Protein AF-A0A2E9QYK2-F1 (afdb_monomer)

Secondary structure (DSSP, 8-state):
---S----GGGB-TTSS-HHHHHHHHSSEEEESS---STTPPPEEE-SSEEEEEEE-HHHHHHHHHHHHHHHHHHHHHS-SSS--EE--PEEEE-TTT--EEEEEE----TT-GGG-EEEEEE--BTTTBS-EEEEEETTSSSSEEHHHHHHH-GGGGGG-HHHHHHHHHHHHTTBSS-SGGGEEE-SSS-PEEE----SBPP--TT--SHHHHH-SSPPPTTTHHHHHHHHHHTHHHHHHHHHHHHHHTTSHHHHHHHHHTT---TTHHHHHHHHHHHHHTSPPP-

Structure (mmCIF, N/CA/C/O backbone):
data_AF-A0A2E9QYK2-F1
#
_entry.id   AF-A0A2E9QYK2-F1
#
loop_
_atom_site.group_PDB
_atom_site.id
_atom_site.type_symbol
_atom_site.label_atom_id
_atom_site.label_alt_id
_atom_site.label_comp_id
_atom_site.label_asym_id
_atom_site.label_entity_id
_atom_site.label_seq_id
_atom_site.pdbx_PDB_ins_code
_atom_site.Cartn_x
_atom_si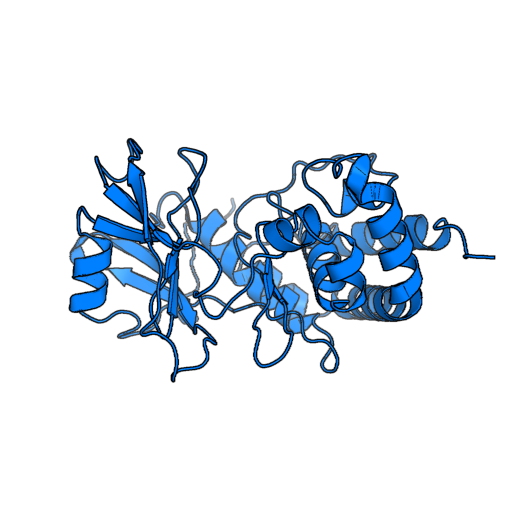te.Cartn_y
_atom_site.Cartn_z
_atom_site.occupancy
_atom_site.B_iso_or_equiv
_atom_site.auth_seq_id
_atom_site.auth_comp_id
_atom_site.auth_asym_id
_atom_site.auth_atom_id
_atom_site.pdbx_PDB_model_num
ATOM 1 N N . MET A 1 1 ? 14.635 10.484 24.088 1.00 37.75 1 MET A N 1
ATOM 2 C CA . MET A 1 1 ? 13.285 10.266 24.636 1.00 37.75 1 MET A CA 1
ATOM 3 C C . MET A 1 1 ? 12.335 10.444 23.471 1.00 37.75 1 MET A C 1
ATOM 5 O O . MET A 1 1 ? 12.254 11.556 22.975 1.00 37.75 1 MET A O 1
ATOM 9 N N . VAL A 1 2 ? 11.779 9.358 22.929 1.00 40.00 2 VAL A N 1
ATOM 10 C CA . VAL A 1 2 ? 10.675 9.455 21.963 1.00 40.00 2 VAL A CA 1
ATOM 11 C C . VAL A 1 2 ? 9.422 9.208 22.776 1.00 40.00 2 VAL A C 1
ATOM 13 O O . VAL A 1 2 ? 9.359 8.223 23.512 1.00 40.00 2 VAL A O 1
ATOM 16 N N . ASP A 1 3 ? 8.551 10.199 22.702 1.00 45.97 3 ASP A N 1
ATOM 17 C CA . ASP A 1 3 ? 7.376 10.412 23.522 1.00 45.97 3 ASP A CA 1
ATOM 18 C C . ASP A 1 3 ? 6.369 9.262 23.485 1.00 45.97 3 ASP A C 1
ATOM 20 O O . ASP A 1 3 ? 6.388 8.392 22.611 1.00 45.97 3 ASP A O 1
ATOM 24 N N . GLU A 1 4 ? 5.504 9.317 24.489 1.00 54.31 4 GLU A N 1
ATOM 25 C CA . GLU A 1 4 ? 4.351 8.477 24.781 1.00 54.31 4 GLU A CA 1
ATOM 26 C C . GLU A 1 4 ? 3.502 8.095 23.555 1.00 54.31 4 GLU A C 1
ATOM 28 O O . GLU A 1 4 ? 3.524 8.734 22.506 1.00 54.31 4 GLU A O 1
ATOM 33 N N . ALA A 1 5 ? 2.714 7.027 23.710 1.00 62.06 5 ALA A N 1
ATOM 34 C CA . ALA A 1 5 ? 1.798 6.494 22.708 1.00 62.06 5 ALA A CA 1
ATOM 35 C C . ALA A 1 5 ? 0.879 7.577 22.100 1.00 62.06 5 ALA A C 1
ATOM 37 O O . ALA A 1 5 ? -0.211 7.839 22.604 1.00 62.06 5 ALA A O 1
ATOM 38 N N . TYR A 1 6 ? 1.299 8.184 20.989 1.00 79.12 6 TYR A N 1
ATOM 39 C CA . TYR A 1 6 ? 0.534 9.218 20.299 1.00 79.12 6 TYR A CA 1
ATOM 40 C C . TYR A 1 6 ? -0.078 8.666 19.013 1.00 79.12 6 TYR A C 1
ATOM 42 O O . TYR A 1 6 ? 0.648 8.305 18.094 1.00 79.12 6 TYR A O 1
ATOM 50 N N . ILE A 1 7 ? -1.409 8.620 18.938 1.00 82.38 7 ILE A N 1
ATOM 51 C CA . ILE A 1 7 ? -2.168 8.448 17.691 1.00 82.38 7 ILE A CA 1
ATOM 52 C C . ILE A 1 7 ? -2.924 9.765 17.475 1.00 82.38 7 ILE A C 1
ATOM 54 O O . ILE A 1 7 ? -3.650 10.180 18.387 1.00 82.38 7 ILE A O 1
ATOM 58 N N . PRO A 1 8 ? -2.788 10.455 16.326 1.00 79.56 8 PRO A N 1
ATOM 59 C CA . PRO A 1 8 ? -3.404 11.767 16.168 1.00 79.56 8 PRO A CA 1
ATOM 60 C C . PRO A 1 8 ? -4.934 11.688 16.272 1.00 79.56 8 PRO A C 1
ATOM 62 O O . PRO A 1 8 ? -5.574 10.940 15.535 1.00 79.56 8 PRO A O 1
ATOM 65 N N . LYS A 1 9 ? -5.537 12.504 17.152 1.00 80.12 9 LYS A N 1
ATOM 66 C CA . LYS A 1 9 ? -6.992 12.500 17.413 1.00 80.12 9 LYS A CA 1
ATOM 67 C C . LYS A 1 9 ? -7.844 12.701 16.156 1.00 80.12 9 LYS A C 1
ATOM 69 O O . LYS A 1 9 ? -8.926 12.140 16.076 1.00 80.12 9 LYS A O 1
ATOM 74 N N . LYS A 1 10 ? -7.331 13.441 15.163 1.00 81.88 10 LYS A N 1
ATOM 75 C CA . LYS A 1 10 ? -7.997 13.667 13.866 1.00 81.88 10 LYS A CA 1
ATOM 76 C C . LYS A 1 10 ? -8.298 12.381 13.084 1.00 81.88 10 LYS A C 1
ATOM 78 O O . LYS A 1 10 ? -9.097 12.421 12.161 1.00 81.88 10 LYS A O 1
ATOM 83 N N . TRP A 1 11 ? -7.643 11.268 13.423 1.00 81.38 11 TRP A N 1
ATOM 84 C CA . TRP A 1 11 ? -7.904 9.972 12.801 1.00 81.38 11 TRP A CA 1
ATOM 85 C C . TRP A 1 11 ? -9.064 9.223 13.435 1.00 81.38 11 TRP A C 1
ATOM 87 O O . TRP A 1 11 ? -9.547 8.281 12.819 1.00 81.38 11 TRP A O 1
ATOM 97 N N . PHE A 1 12 ? -9.503 9.599 14.636 1.00 80.62 12 PHE A N 1
ATOM 98 C CA . PHE A 1 12 ? -10.651 8.965 15.269 1.00 80.62 12 PHE A CA 1
ATOM 99 C C . PHE A 1 12 ? -11.933 9.468 14.619 1.00 80.62 12 PHE A C 1
ATOM 101 O O . PHE A 1 12 ? -12.133 10.674 14.484 1.00 80.62 12 PHE A O 1
ATOM 108 N N . VAL A 1 13 ? -12.786 8.530 14.225 1.00 75.62 13 VAL A N 1
ATOM 109 C CA . VAL A 1 13 ? -14.073 8.820 13.596 1.00 75.62 13 VAL A CA 1
ATOM 110 C C . VAL A 1 13 ? -15.192 8.353 14.518 1.00 75.62 13 VAL A C 1
ATOM 112 O O . VAL A 1 13 ? -15.224 7.188 14.925 1.00 75.62 13 VAL A O 1
ATOM 115 N N . GLU A 1 14 ? -16.095 9.276 14.843 1.00 67.50 14 GLU A N 1
ATOM 116 C CA . GLU A 1 14 ? -17.361 8.966 15.510 1.00 67.50 14 GLU A CA 1
ATOM 117 C C . GLU A 1 14 ? -18.227 8.114 14.568 1.00 67.50 14 GLU A C 1
ATOM 119 O O . GLU A 1 14 ? -18.261 8.355 13.363 1.00 67.50 14 GLU A O 1
ATOM 124 N N . ASP A 1 15 ? -18.869 7.074 15.105 1.00 68.38 15 ASP A N 1
ATOM 125 C CA . ASP A 1 15 ? -19.776 6.179 14.368 1.00 68.38 15 ASP A CA 1
ATOM 126 C C . ASP A 1 15 ? -19.166 5.442 13.155 1.00 68.38 15 ASP A C 1
ATOM 128 O O . ASP A 1 15 ? -19.873 5.010 12.244 1.00 68.38 15 ASP A O 1
ATOM 132 N N . GLY A 1 16 ? -17.843 5.229 13.144 1.00 73.56 16 GLY A N 1
ATOM 133 C CA . GLY A 1 16 ? -17.168 4.487 12.067 1.00 73.56 16 GLY A CA 1
ATOM 134 C C . GLY A 1 16 ? -17.627 3.024 11.917 1.00 73.56 16 GLY A C 1
ATOM 135 O O . GLY A 1 16 ? -17.564 2.462 10.817 1.00 73.56 16 GLY A O 1
ATOM 136 N N . LEU A 1 17 ? -18.108 2.419 13.009 1.00 75.75 17 LEU A N 1
ATOM 137 C CA . LEU A 1 17 ? -18.697 1.080 13.055 1.00 75.75 17 LEU A CA 1
ATOM 138 C C . LEU A 1 17 ? -20.042 1.129 13.787 1.00 75.75 17 LEU A C 1
ATOM 140 O O . LEU A 1 17 ? -20.126 1.702 14.873 1.00 75.75 17 LEU A O 1
ATOM 144 N N . CYS A 1 18 ? -21.077 0.502 13.226 1.00 81.31 18 CYS A N 1
ATOM 145 C CA . CYS A 1 18 ? -22.368 0.367 13.900 1.00 81.31 18 CYS A CA 1
ATOM 146 C C . CYS A 1 18 ? -22.359 -0.789 14.918 1.00 81.31 18 CYS A C 1
ATOM 148 O O . CYS A 1 18 ? -21.460 -1.635 14.925 1.00 81.31 18 CYS A O 1
ATOM 150 N N . GLU A 1 19 ? -23.386 -0.863 15.771 1.00 80.69 19 GLU A N 1
ATOM 151 C CA . GLU A 1 19 ? -23.491 -1.926 16.783 1.00 80.69 19 GLU A CA 1
ATOM 152 C C . GLU A 1 19 ? -23.446 -3.337 16.183 1.00 80.69 19 GLU A C 1
ATOM 154 O O 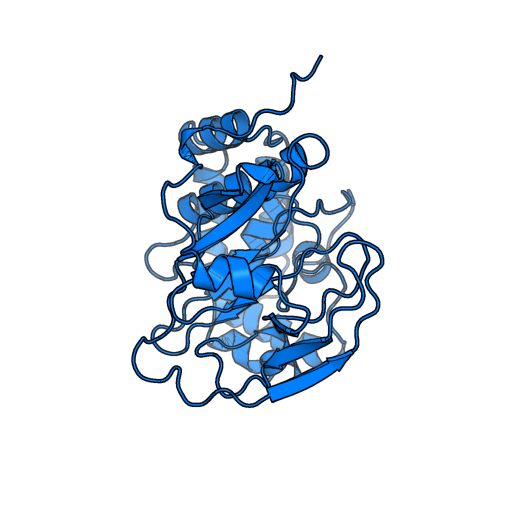. GLU A 1 19 ? -22.823 -4.231 16.756 1.00 80.69 19 GLU A O 1
ATOM 159 N N . ASP A 1 20 ? -24.081 -3.552 15.030 1.00 78.56 20 ASP A N 1
ATOM 160 C CA . ASP A 1 20 ? -24.105 -4.865 14.386 1.00 78.56 20 ASP A CA 1
ATOM 161 C C . ASP A 1 20 ? -22.738 -5.242 13.807 1.00 78.56 20 ASP A C 1
ATOM 163 O O . ASP A 1 20 ? -22.307 -6.389 13.940 1.00 78.56 20 ASP A O 1
ATOM 167 N N . GLU A 1 21 ? -22.001 -4.282 13.246 1.00 78.75 21 GLU A N 1
ATOM 168 C CA . GLU A 1 21 ? -20.633 -4.500 12.768 1.00 78.75 21 GLU A CA 1
ATOM 169 C C . GLU A 1 21 ? -19.691 -4.835 13.921 1.00 78.75 21 GLU A C 1
ATOM 171 O O . GLU A 1 21 ? -18.895 -5.769 13.809 1.00 78.75 21 GLU A O 1
ATOM 176 N N . LEU A 1 22 ? -19.824 -4.141 15.055 1.00 77.31 22 LEU A N 1
ATOM 177 C CA . LEU A 1 22 ? -19.099 -4.483 16.275 1.00 77.31 22 LEU A CA 1
ATOM 178 C C . LEU A 1 22 ? -19.442 -5.910 16.709 1.00 77.31 22 LEU A C 1
ATOM 180 O O . LEU A 1 22 ? -18.547 -6.749 16.815 1.00 77.31 22 LEU A O 1
ATOM 184 N N . ARG A 1 23 ? -20.726 -6.258 16.849 1.00 77.31 23 ARG A N 1
ATOM 185 C CA . ARG A 1 23 ? -21.138 -7.635 17.189 1.00 77.31 23 ARG A CA 1
ATOM 186 C C . ARG A 1 23 ? -20.524 -8.669 16.241 1.00 77.31 23 ARG A C 1
ATOM 188 O O . ARG A 1 23 ? -20.035 -9.695 16.711 1.00 77.31 23 ARG A O 1
ATOM 195 N N . MET A 1 24 ? -20.477 -8.396 14.936 1.00 74.88 24 MET A N 1
ATOM 196 C CA . MET A 1 24 ? -19.837 -9.271 13.943 1.00 74.88 24 MET A CA 1
ATOM 197 C C . MET A 1 24 ? -18.317 -9.383 14.126 1.00 74.88 24 MET A C 1
ATOM 199 O O . MET A 1 24 ? -17.765 -10.474 13.976 1.00 74.88 24 MET A O 1
ATOM 203 N N . LEU A 1 25 ? -17.625 -8.295 14.474 1.00 73.69 25 LEU A N 1
ATOM 204 C CA . LEU A 1 25 ? -16.188 -8.314 14.781 1.00 73.69 25 LEU A CA 1
ATOM 205 C C . LEU A 1 25 ? -15.874 -9.110 16.050 1.00 73.69 25 LEU A C 1
ATOM 207 O O . LEU A 1 25 ? -14.783 -9.680 16.153 1.00 73.69 25 LEU A O 1
ATOM 211 N N . HIS A 1 26 ? -16.804 -9.167 17.003 1.00 72.81 26 HIS A N 1
ATOM 212 C CA . HIS A 1 26 ? -16.666 -9.926 18.248 1.00 72.81 26 HIS A CA 1
ATOM 213 C C . HIS A 1 26 ? -17.189 -11.365 18.154 1.00 72.81 26 HIS A C 1
ATOM 215 O O . HIS A 1 26 ? -16.832 -12.185 18.999 1.00 72.81 26 HIS A O 1
ATOM 221 N N . ALA A 1 27 ? -17.963 -11.697 17.119 1.00 66.69 27 ALA A N 1
ATOM 222 C CA . ALA A 1 27 ? -18.494 -13.035 16.911 1.00 66.69 27 ALA A CA 1
ATOM 223 C C . ALA A 1 27 ? -17.392 -14.086 16.665 1.00 66.69 27 ALA A C 1
ATOM 225 O O . ALA A 1 27 ? -16.329 -13.812 16.095 1.00 66.69 27 ALA A O 1
ATOM 226 N N . ASP A 1 28 ? -17.694 -15.338 17.023 1.00 56.28 28 ASP A N 1
ATOM 227 C CA . ASP A 1 28 ? -16.832 -16.497 16.742 1.00 56.28 28 ASP A CA 1
ATOM 228 C C . ASP A 1 28 ? -16.729 -16.813 15.243 1.00 56.28 28 ASP A C 1
ATOM 230 O O . ASP A 1 28 ? -15.864 -17.587 14.822 1.00 56.28 28 ASP A O 1
ATOM 234 N N . VAL A 1 29 ? -17.590 -16.199 14.427 1.00 58.56 29 VAL A N 1
ATOM 235 C CA . VAL A 1 29 ? -17.654 -16.356 12.975 1.00 58.56 29 VAL A CA 1
ATOM 236 C C . VAL A 1 29 ? -17.564 -14.984 12.316 1.00 58.56 29 VAL A C 1
ATOM 238 O O . VAL A 1 29 ? -18.324 -14.086 12.653 1.00 58.56 29 VAL A O 1
ATOM 241 N N . GLY A 1 30 ? -16.664 -14.830 11.343 1.00 59.06 30 GLY A N 1
ATOM 242 C CA . GLY A 1 30 ? -16.490 -13.569 10.617 1.00 59.06 30 GLY A CA 1
ATOM 243 C C . GLY A 1 30 ? -15.924 -13.756 9.211 1.00 59.06 30 GLY A C 1
ATOM 244 O O . GLY A 1 30 ? -15.273 -14.766 8.917 1.00 59.06 30 GLY A O 1
ATOM 245 N N . THR A 1 31 ? -16.175 -12.774 8.345 1.00 62.22 31 THR A N 1
ATOM 246 C CA . THR A 1 31 ? -15.687 -12.739 6.959 1.00 62.22 31 THR A CA 1
ATOM 247 C C . THR A 1 31 ? -14.356 -12.008 6.894 1.00 62.22 31 THR A C 1
ATOM 249 O O . THR A 1 31 ? -14.261 -10.874 7.355 1.00 62.22 31 THR A O 1
ATOM 252 N N . VAL A 1 32 ? -13.329 -12.620 6.297 1.00 62.50 32 VAL A N 1
ATOM 253 C CA . VAL A 1 32 ? -12.011 -11.978 6.158 1.00 62.50 32 VAL A CA 1
ATOM 254 C C . VAL A 1 32 ? -11.485 -11.965 4.732 1.00 62.50 32 VAL A C 1
ATOM 256 O O . VAL A 1 32 ? -11.668 -12.914 3.967 1.00 62.50 32 VAL A O 1
ATOM 259 N N . ALA A 1 33 ? -10.735 -10.908 4.415 1.00 57.34 33 ALA A N 1
ATOM 260 C CA . ALA A 1 33 ? -10.046 -10.754 3.143 1.00 57.34 33 ALA A CA 1
ATOM 261 C C . ALA A 1 33 ? -8.960 -11.819 2.956 1.00 57.34 33 ALA A C 1
ATOM 263 O O . ALA A 1 33 ? -8.728 -12.273 1.840 1.00 57.34 33 ALA A O 1
ATOM 264 N N . GLN A 1 34 ? -8.271 -12.232 4.029 1.00 58.28 34 GLN A N 1
ATOM 265 C CA . GLN A 1 34 ? -7.123 -13.139 3.953 1.00 58.28 34 GLN A CA 1
ATOM 266 C C . GLN A 1 34 ? -6.917 -13.969 5.232 1.00 58.28 34 GLN A C 1
ATOM 268 O O . GLN A 1 34 ? -7.145 -13.515 6.350 1.00 58.28 34 GLN A O 1
ATOM 273 N N . LYS A 1 35 ? -6.359 -15.179 5.068 1.00 56.16 35 LYS A N 1
ATOM 274 C CA . LYS A 1 35 ? -5.710 -15.941 6.149 1.00 56.16 35 LYS A CA 1
ATOM 275 C C . LYS A 1 35 ? -4.532 -15.124 6.739 1.00 56.16 35 LYS A C 1
ATOM 277 O O . LYS A 1 35 ? -3.474 -15.054 6.125 1.00 56.16 35 LYS A O 1
ATOM 282 N N . CYS A 1 36 ? -4.632 -14.593 7.958 1.00 61.09 36 CYS A N 1
ATOM 283 C CA . CYS A 1 36 ? -3.489 -14.044 8.727 1.00 61.09 36 CYS A CA 1
ATOM 284 C C . CYS A 1 36 ? -2.444 -15.126 9.105 1.00 61.09 36 CYS A C 1
ATOM 286 O O . CYS A 1 36 ? -2.591 -15.850 10.087 1.00 61.09 36 CYS A O 1
ATOM 288 N N . THR A 1 37 ? -1.397 -15.350 8.330 1.00 56.78 37 THR A N 1
ATOM 289 C CA . THR A 1 37 ? -0.490 -16.508 8.501 1.00 56.78 37 THR A CA 1
ATOM 290 C C . THR A 1 37 ? 0.444 -16.467 9.725 1.00 56.78 37 THR A C 1
ATOM 292 O O . THR A 1 37 ? 1.247 -17.380 9.884 1.00 56.78 37 THR A O 1
ATOM 295 N N . GLY A 1 38 ? 0.327 -15.482 10.625 1.00 59.22 38 GLY A N 1
ATOM 296 C CA . GLY A 1 38 ? 1.156 -15.380 11.832 1.00 59.22 38 GLY A CA 1
ATOM 297 C C . GLY A 1 38 ? 0.456 -14.685 13.003 1.00 59.22 38 GLY A C 1
ATOM 298 O O . GLY A 1 38 ? -0.520 -13.964 12.804 1.00 59.22 38 GLY A O 1
ATOM 299 N N . LYS A 1 39 ? 0.976 -14.888 14.225 1.00 60.25 39 LYS A N 1
ATOM 300 C CA . LYS A 1 39 ? 0.409 -14.357 15.485 1.00 60.25 39 LYS A CA 1
ATOM 301 C C . LYS A 1 39 ? 0.345 -12.825 15.546 1.00 60.25 39 LYS A C 1
ATOM 303 O O . LYS A 1 39 ? -0.509 -12.287 16.235 1.00 60.25 39 LYS A O 1
ATOM 308 N N . ALA A 1 40 ? 1.240 -12.137 14.837 1.00 65.69 40 ALA A N 1
ATOM 309 C CA . ALA A 1 40 ? 1.313 -10.676 14.819 1.00 65.69 40 ALA A CA 1
ATOM 310 C C . ALA A 1 40 ? 0.360 -10.020 13.802 1.00 65.69 40 ALA A C 1
ATOM 312 O O . ALA A 1 40 ? 0.131 -8.810 13.878 1.00 65.69 40 ALA A O 1
ATOM 313 N N . LYS A 1 41 ? -0.184 -10.792 12.848 1.00 71.56 41 LYS A N 1
ATOM 314 C CA . LYS A 1 41 ? -1.055 -10.265 11.793 1.00 71.56 41 LYS A CA 1
ATOM 315 C C . LYS A 1 41 ? -2.476 -10.100 12.313 1.00 71.56 41 LYS A C 1
ATOM 317 O O . LYS A 1 41 ? -3.076 -11.063 12.792 1.00 71.56 41 LYS A O 1
ATOM 322 N N . LYS A 1 42 ? -3.021 -8.895 12.171 1.00 77.69 42 LYS A N 1
ATOM 323 C CA . LYS A 1 42 ? -4.414 -8.606 12.518 1.00 77.69 42 LYS A CA 1
ATOM 324 C C . LYS A 1 42 ? -5.360 -9.164 11.448 1.00 77.69 42 LYS A C 1
ATOM 326 O O . LYS A 1 42 ? -4.977 -9.214 10.274 1.00 77.69 42 LYS A O 1
ATOM 331 N N . PRO A 1 43 ? -6.559 -9.639 11.818 1.00 75.00 43 PRO A N 1
ATOM 332 C CA . PRO A 1 43 ? -7.579 -9.949 10.832 1.00 75.00 43 PRO A CA 1
ATOM 333 C C . PRO A 1 43 ? -8.012 -8.686 10.091 1.00 75.00 43 PRO A C 1
ATOM 335 O O . PRO A 1 43 ? -8.008 -7.591 10.645 1.00 75.00 43 PRO A O 1
ATOM 338 N N . VAL A 1 44 ? -8.330 -8.878 8.812 1.00 76.19 44 VAL A N 1
ATOM 339 C CA . VAL A 1 44 ? -8.871 -7.860 7.912 1.00 76.19 44 VAL A CA 1
ATOM 340 C C . VAL A 1 44 ? -10.252 -8.347 7.507 1.00 76.19 44 VAL A C 1
ATOM 342 O O . VAL A 1 44 ? -10.366 -9.315 6.751 1.00 76.19 44 VAL A O 1
ATOM 345 N N . PHE A 1 45 ? -11.275 -7.725 8.067 1.00 75.12 45 PHE A N 1
ATOM 346 C CA . PHE A 1 45 ? -12.680 -7.995 7.826 1.00 75.12 45 PHE A CA 1
ATOM 347 C C . PHE A 1 45 ? -13.176 -7.188 6.633 1.00 75.12 45 PHE A C 1
ATOM 349 O O . PHE A 1 45 ? -12.713 -6.071 6.393 1.00 75.12 45 PHE A O 1
ATOM 356 N N . LEU A 1 46 ? -14.101 -7.780 5.884 1.00 70.69 46 LEU A N 1
ATOM 357 C CA . LEU A 1 46 ? -14.738 -7.144 4.739 1.00 70.69 46 LEU A CA 1
ATOM 358 C C . LEU A 1 46 ? -16.217 -6.942 5.038 1.00 70.69 46 LEU A C 1
ATOM 360 O O . LEU A 1 46 ? -16.926 -7.910 5.317 1.00 70.69 46 LEU A O 1
ATOM 364 N N . PHE A 1 47 ? -16.653 -5.696 4.928 1.00 72.06 47 PHE A N 1
ATOM 365 C CA . PHE A 1 47 ? -18.047 -5.280 4.932 1.00 72.06 47 PHE A CA 1
ATOM 366 C C . PHE A 1 47 ? -18.406 -4.718 3.545 1.00 72.06 47 PHE A C 1
ATOM 368 O O . PHE A 1 47 ? -17.501 -4.426 2.757 1.00 72.06 47 PHE A O 1
ATOM 375 N N . PRO A 1 48 ? -19.702 -4.584 3.208 1.00 68.38 48 PRO A N 1
ATOM 376 C CA . PRO A 1 48 ? -20.130 -4.093 1.895 1.00 68.38 48 PRO A CA 1
ATOM 377 C C . PRO A 1 48 ? -19.591 -2.705 1.520 1.00 68.38 48 PRO A C 1
ATOM 379 O O . PRO A 1 48 ? -19.394 -2.430 0.340 1.00 68.38 48 PRO A O 1
ATOM 382 N N . ASP A 1 49 ? -19.336 -1.850 2.507 1.00 66.81 49 ASP A N 1
ATOM 383 C CA . ASP A 1 49 ? -18.958 -0.440 2.362 1.00 66.81 49 ASP A CA 1
ATOM 384 C C . ASP A 1 49 ? -17.647 -0.082 3.085 1.00 66.81 49 ASP A C 1
ATOM 386 O O . ASP A 1 49 ? -17.181 1.052 2.978 1.00 66.81 49 ASP A O 1
ATOM 390 N N . LYS A 1 50 ? -17.021 -1.025 3.807 1.00 75.50 50 LYS A N 1
ATOM 391 C CA . LYS A 1 50 ? -15.769 -0.791 4.546 1.00 75.50 50 LYS A CA 1
ATOM 392 C C . LYS A 1 50 ? -14.869 -2.023 4.677 1.00 75.50 50 LYS A C 1
ATOM 394 O O . LYS A 1 50 ? -15.302 -3.174 4.650 1.00 75.50 50 LYS A O 1
ATOM 399 N N . ILE A 1 51 ? -13.573 -1.766 4.814 1.00 77.25 51 ILE A N 1
ATOM 400 C CA . ILE A 1 51 ? -12.558 -2.753 5.194 1.00 77.25 51 ILE A CA 1
ATOM 401 C C . ILE A 1 51 ? -12.149 -2.424 6.622 1.00 77.25 51 ILE A C 1
ATOM 403 O O . ILE A 1 51 ? -11.891 -1.264 6.931 1.00 77.25 51 ILE A O 1
ATOM 407 N N . VAL A 1 52 ? -12.062 -3.429 7.492 1.00 80.38 52 VAL A N 1
ATOM 408 C CA . VAL A 1 52 ? -11.738 -3.215 8.909 1.00 80.38 52 VAL A CA 1
ATOM 409 C C . VAL A 1 52 ? -10.576 -4.107 9.332 1.00 80.38 52 VAL A C 1
ATOM 411 O O . VAL A 1 52 ? -10.638 -5.319 9.161 1.00 80.38 52 VAL A O 1
ATOM 414 N N . LYS A 1 53 ? -9.509 -3.544 9.910 1.00 83.62 53 LYS A N 1
ATOM 415 C CA . LYS A 1 53 ? -8.340 -4.284 10.428 1.00 83.62 53 LYS A CA 1
ATOM 416 C C . LYS A 1 53 ? -8.190 -4.051 11.923 1.00 83.62 53 LYS A C 1
ATOM 418 O O . LYS A 1 53 ? -8.031 -2.915 12.359 1.00 83.62 53 LYS A O 1
ATOM 423 N N . GLY A 1 54 ? -8.153 -5.120 12.708 1.00 83.38 54 GLY A N 1
ATOM 424 C CA . GLY A 1 54 ? -8.017 -5.026 14.164 1.00 83.38 54 GLY A CA 1
ATOM 425 C C . GLY A 1 54 ? -8.431 -6.317 14.873 1.00 83.38 54 GLY A C 1
ATOM 426 O O . GLY A 1 54 ? -8.616 -7.325 14.198 1.00 83.38 54 GLY A O 1
ATOM 427 N N . PRO A 1 55 ? -8.555 -6.325 16.208 1.00 83.88 55 PRO A N 1
ATOM 428 C CA . PRO A 1 55 ? -8.310 -5.190 17.095 1.00 83.88 55 PRO A CA 1
ATOM 429 C C . PRO A 1 55 ? -6.815 -4.915 17.304 1.00 83.88 55 PRO A C 1
ATOM 431 O O . PRO A 1 55 ? -5.968 -5.821 17.277 1.00 83.88 55 PRO A O 1
ATOM 434 N N . TRP A 1 56 ? -6.495 -3.649 17.526 1.00 85.88 56 TRP A N 1
ATOM 435 C CA . TRP A 1 56 ? -5.190 -3.128 17.909 1.00 85.88 56 TRP A CA 1
ATOM 436 C C . TRP A 1 56 ? -5.242 -2.580 19.325 1.00 85.88 56 TRP A C 1
ATOM 438 O O . TRP A 1 56 ? -6.241 -1.993 19.718 1.00 85.88 56 TRP A O 1
ATOM 448 N N . ARG A 1 57 ? -4.140 -2.713 20.059 1.00 86.69 57 ARG A N 1
ATOM 449 C CA . ARG A 1 57 ? -4.005 -2.167 21.411 1.00 86.69 57 ARG A CA 1
ATOM 450 C C . ARG A 1 57 ? -3.071 -0.958 21.409 1.00 86.69 57 ARG A C 1
ATOM 452 O O . ARG A 1 57 ? -1.857 -1.170 21.322 1.00 86.69 57 ARG A O 1
ATOM 459 N N . PRO A 1 58 ? -3.574 0.292 21.433 1.00 84.00 58 PRO A N 1
ATOM 460 C CA . PRO A 1 58 ? -2.755 1.498 21.268 1.00 84.00 58 PRO A CA 1
ATOM 461 C C . PRO A 1 58 ? -1.553 1.575 22.210 1.00 84.00 58 PRO A C 1
ATOM 463 O O . PRO A 1 58 ? -0.447 1.917 21.785 1.00 84.00 58 PRO A O 1
ATOM 466 N N . GLU A 1 59 ? -1.725 1.160 23.462 1.00 82.31 59 GLU A N 1
ATOM 467 C CA . GLU A 1 59 ? -0.685 1.191 24.487 1.00 82.31 59 GLU A CA 1
ATOM 468 C C . GLU A 1 59 ? 0.516 0.295 24.146 1.00 82.31 59 GLU A C 1
ATOM 470 O O . GLU A 1 59 ? 1.625 0.529 24.620 1.00 82.31 59 GLU A O 1
ATOM 475 N N . ARG A 1 60 ? 0.327 -0.699 23.267 1.00 84.06 60 ARG A N 1
ATOM 476 C CA . ARG A 1 60 ? 1.382 -1.616 22.796 1.00 84.06 60 ARG A CA 1
ATOM 477 C C . ARG A 1 60 ? 1.717 -1.456 21.317 1.00 84.06 60 ARG A C 1
ATOM 479 O O . ARG A 1 60 ? 2.803 -1.840 20.892 1.00 84.06 60 ARG A O 1
ATOM 486 N N . GLU A 1 61 ? 0.783 -0.949 20.520 1.00 87.69 61 GLU A N 1
ATOM 487 C CA . GLU A 1 61 ? 0.820 -1.027 19.058 1.00 87.69 61 GLU A CA 1
ATOM 488 C C . GLU A 1 61 ? 0.699 0.336 18.358 1.00 87.69 61 GLU A C 1
ATOM 490 O O . GLU A 1 61 ? 0.645 0.360 17.129 1.00 87.69 61 GLU A O 1
ATOM 495 N N . HIS A 1 62 ? 0.726 1.466 19.080 1.00 87.62 62 HIS A N 1
ATOM 496 C CA . HIS A 1 62 ? 0.655 2.819 18.496 1.00 87.62 62 HIS A CA 1
ATOM 497 C C . HIS A 1 62 ? 1.629 3.030 17.324 1.00 87.62 62 HIS A C 1
ATOM 499 O O . HIS A 1 62 ? 1.233 3.554 16.289 1.00 87.62 62 HIS A O 1
ATOM 505 N N . GLN A 1 63 ? 2.874 2.544 17.415 1.00 88.81 63 GLN A N 1
ATOM 506 C CA . GLN A 1 63 ? 3.839 2.662 16.313 1.00 88.81 63 GLN A CA 1
ATOM 507 C C . GLN A 1 63 ? 3.381 1.930 15.045 1.00 88.81 63 GLN A C 1
ATOM 509 O O . GLN A 1 63 ? 3.644 2.386 13.938 1.00 88.81 63 GLN A O 1
ATOM 514 N N . ARG A 1 64 ? 2.716 0.777 15.184 1.00 89.12 64 ARG A N 1
ATOM 515 C CA . ARG A 1 64 ? 2.186 0.012 14.043 1.00 89.12 64 ARG A CA 1
ATOM 516 C C . ARG A 1 64 ? 1.005 0.744 13.412 1.00 89.12 64 ARG A C 1
ATOM 518 O O . ARG A 1 64 ? 0.947 0.835 12.191 1.00 89.12 64 ARG A O 1
ATOM 525 N N . ILE A 1 65 ? 0.128 1.301 14.247 1.00 88.44 65 ILE A N 1
ATOM 526 C CA . ILE A 1 65 ? -1.026 2.101 13.821 1.00 88.44 65 ILE A CA 1
ATOM 527 C C . ILE A 1 65 ? -0.561 3.338 13.045 1.00 88.44 65 ILE A C 1
ATOM 529 O O . ILE A 1 65 ? -0.958 3.513 11.896 1.00 88.44 65 ILE A O 1
ATOM 533 N N . ASN A 1 66 ? 0.347 4.137 13.612 1.00 90.19 66 ASN A N 1
ATOM 534 C CA . ASN A 1 66 ? 0.876 5.326 12.939 1.00 90.19 66 ASN A CA 1
ATOM 535 C C . ASN A 1 66 ? 1.609 4.982 11.641 1.00 90.19 66 ASN A C 1
ATOM 537 O O . ASN A 1 66 ? 1.507 5.717 10.664 1.00 90.19 66 ASN A O 1
ATOM 541 N N . ARG A 1 67 ? 2.308 3.838 11.586 1.00 91.12 67 ARG A N 1
ATOM 542 C CA . ARG A 1 67 ? 2.899 3.367 10.328 1.00 91.12 67 ARG A CA 1
ATOM 543 C C . ARG A 1 67 ? 1.851 3.086 9.268 1.00 91.12 67 ARG A C 1
ATOM 545 O O . ARG A 1 67 ? 2.076 3.457 8.122 1.00 91.12 67 ARG A O 1
ATOM 552 N N . GLU A 1 68 ? 0.736 2.456 9.623 1.00 89.75 68 GLU A N 1
ATOM 553 C CA . GLU A 1 68 ? -0.341 2.216 8.664 1.00 89.75 68 GLU A CA 1
ATOM 554 C C . GLU A 1 68 ? -0.943 3.537 8.163 1.00 89.75 68 GLU A C 1
ATOM 556 O O . GLU A 1 68 ? -1.053 3.732 6.952 1.00 89.75 68 GLU A O 1
ATOM 561 N N . LEU A 1 69 ? -1.268 4.460 9.076 1.00 88.44 69 LEU A N 1
ATOM 562 C CA . LEU A 1 69 ? -1.885 5.749 8.752 1.00 88.44 69 LEU A CA 1
ATOM 563 C C . LEU A 1 69 ? -0.948 6.640 7.926 1.00 88.44 69 LEU A C 1
ATOM 565 O O . LEU A 1 69 ? -1.293 7.040 6.816 1.00 88.44 69 LEU A O 1
ATOM 569 N N . GLY A 1 70 ? 0.262 6.896 8.426 1.00 91.44 70 GLY A N 1
ATOM 570 C CA . GLY A 1 70 ? 1.207 7.809 7.792 1.00 91.44 70 GLY A CA 1
ATOM 571 C C . GLY A 1 70 ? 1.722 7.303 6.453 1.00 91.44 70 GLY A C 1
ATOM 572 O O . GLY A 1 70 ? 1.830 8.080 5.509 1.00 91.44 70 GLY A O 1
ATOM 573 N N . ARG A 1 71 ? 1.983 5.995 6.311 1.00 92.62 71 ARG A N 1
ATOM 574 C CA . ARG A 1 71 ? 2.347 5.433 4.999 1.00 92.62 71 ARG A CA 1
ATOM 575 C C . ARG A 1 71 ? 1.188 5.541 4.021 1.00 92.62 71 ARG A C 1
ATOM 577 O O . ARG A 1 71 ? 1.427 5.865 2.865 1.00 92.62 71 ARG A O 1
ATOM 584 N N . SER A 1 72 ? -0.044 5.315 4.476 1.00 89.12 72 SER A N 1
ATOM 585 C CA . SER A 1 72 ? -1.209 5.450 3.602 1.00 89.12 72 SER A CA 1
ATOM 586 C C . SER A 1 72 ? -1.396 6.891 3.117 1.00 89.12 72 SER A C 1
ATOM 588 O O . SER A 1 72 ? -1.631 7.117 1.932 1.00 89.12 72 SER A O 1
ATOM 590 N N . GLU A 1 73 ? -1.227 7.866 4.014 1.00 89.31 73 GLU A N 1
ATOM 591 C CA . GLU A 1 73 ? -1.287 9.296 3.695 1.00 89.31 73 GLU A CA 1
ATOM 592 C C . GLU A 1 73 ? -0.181 9.703 2.704 1.00 89.31 73 GLU A C 1
ATOM 594 O O . GLU A 1 73 ? -0.480 10.286 1.666 1.00 89.31 73 GLU A O 1
ATOM 599 N N . LEU A 1 74 ? 1.072 9.291 2.938 1.00 92.62 74 LEU A N 1
ATOM 600 C CA . LEU A 1 74 ? 2.206 9.590 2.048 1.00 92.62 74 LEU A CA 1
ATOM 601 C C . LEU A 1 74 ? 2.038 9.014 0.642 1.00 92.62 74 LEU A C 1
ATOM 603 O O . LEU A 1 74 ? 2.282 9.703 -0.344 1.00 92.62 74 LEU A O 1
ATOM 607 N N . MET A 1 75 ? 1.615 7.754 0.527 1.00 90.94 75 MET A N 1
ATOM 608 C CA . MET A 1 75 ? 1.413 7.157 -0.794 1.00 90.94 75 MET A CA 1
ATOM 609 C C . MET A 1 75 ? 0.269 7.826 -1.555 1.00 90.94 75 MET A C 1
ATOM 611 O O . MET A 1 75 ? 0.345 7.917 -2.778 1.00 90.94 75 MET A O 1
ATOM 615 N N . ALA A 1 76 ? -0.771 8.297 -0.858 1.00 86.31 76 ALA A N 1
ATOM 616 C CA . ALA A 1 76 ? -1.828 9.080 -1.488 1.00 86.31 76 ALA A CA 1
ATOM 617 C C . ALA A 1 76 ? -1.264 10.390 -2.068 1.00 86.31 76 ALA A C 1
ATOM 619 O O . ALA A 1 76 ? -1.552 10.708 -3.221 1.00 86.31 76 ALA A O 1
ATOM 620 N N . CYS A 1 77 ? -0.390 11.091 -1.332 1.00 88.69 77 CYS A N 1
ATOM 621 C CA . CYS A 1 77 ? 0.291 12.301 -1.815 1.00 88.69 77 CYS A CA 1
ATOM 622 C C . CYS A 1 77 ? 1.195 12.049 -3.038 1.00 88.69 77 CYS A C 1
ATOM 624 O O . CYS A 1 77 ? 1.360 12.934 -3.884 1.00 88.69 77 CYS A O 1
ATOM 626 N N . TRP A 1 78 ? 1.793 10.859 -3.140 1.00 90.75 78 TRP A N 1
ATOM 627 C CA . TRP A 1 78 ? 2.700 10.504 -4.240 1.00 90.75 78 TRP A CA 1
ATOM 628 C C . TRP A 1 78 ? 2.005 9.905 -5.461 1.00 90.75 78 TRP A C 1
ATOM 630 O O . TRP A 1 78 ? 2.612 9.875 -6.529 1.00 90.75 78 TRP A O 1
ATOM 640 N N . SER A 1 79 ? 0.755 9.453 -5.321 1.00 86.69 79 SER A N 1
ATOM 641 C CA . SER A 1 79 ? 0.017 8.814 -6.412 1.00 86.69 79 SER A CA 1
ATOM 642 C C . SER A 1 79 ? -0.169 9.732 -7.622 1.00 86.69 79 SER A C 1
ATOM 644 O O . SER A 1 79 ? -0.378 10.942 -7.482 1.00 86.69 79 SER A O 1
ATOM 646 N N . LEU A 1 80 ? -0.081 9.153 -8.822 1.00 84.31 80 LEU A N 1
ATOM 647 C CA . LEU A 1 80 ? -0.309 9.893 -10.061 1.00 84.31 80 LEU A CA 1
ATOM 648 C C . LEU A 1 80 ? -1.819 10.061 -10.308 1.00 84.31 80 LEU A C 1
ATOM 650 O O . LEU A 1 80 ? -2.548 9.071 -10.235 1.00 84.31 80 LEU A O 1
ATOM 654 N N . PRO A 1 81 ? -2.318 11.270 -10.635 1.00 81.25 81 PRO A N 1
ATOM 655 C CA . PRO A 1 81 ? -3.745 11.490 -10.893 1.00 81.25 81 PRO A CA 1
ATOM 656 C C . PRO A 1 81 ? -4.324 10.622 -12.017 1.00 81.25 81 PRO A C 1
ATOM 658 O O . PRO A 1 81 ? -5.497 10.250 -11.966 1.00 81.25 81 PRO A O 1
ATOM 661 N N . GLU A 1 82 ? -3.513 10.303 -13.026 1.00 80.31 82 GLU A N 1
ATOM 662 C CA . GLU A 1 82 ? -3.895 9.521 -14.204 1.00 80.31 82 GLU A CA 1
ATOM 663 C C . GLU A 1 82 ? -3.937 8.012 -13.922 1.00 80.31 82 GLU A C 1
ATOM 665 O O . GLU A 1 82 ? -4.741 7.296 -14.518 1.00 80.31 82 GLU A O 1
ATOM 670 N N . TYR A 1 83 ? -3.104 7.537 -12.991 1.00 75.62 83 TYR A N 1
ATOM 671 C CA . TYR A 1 83 ? -2.979 6.125 -12.610 1.00 75.62 83 TYR A CA 1
ATOM 672 C C . TYR A 1 83 ? -2.996 5.962 -11.089 1.00 75.62 83 TYR A C 1
ATOM 674 O O . TYR A 1 83 ? -2.064 5.399 -10.519 1.00 75.62 83 TYR A O 1
ATOM 682 N N . PRO A 1 84 ? -4.036 6.452 -10.393 1.00 67.69 84 PRO A N 1
ATOM 683 C CA . PRO A 1 84 ? -3.991 6.538 -8.949 1.00 67.69 84 PRO A CA 1
ATOM 684 C C . PRO A 1 84 ? -3.947 5.132 -8.359 1.00 67.69 84 PRO A C 1
ATOM 686 O O . PRO A 1 84 ? -4.954 4.410 -8.330 1.00 67.69 84 PRO A O 1
ATOM 689 N N . SER A 1 85 ? -2.780 4.766 -7.830 1.00 70.56 85 SER A N 1
ATOM 690 C CA . SER A 1 85 ? -2.663 3.705 -6.842 1.00 70.56 85 SER A CA 1
ATOM 691 C C . SER A 1 85 ? -3.606 4.072 -5.705 1.00 70.56 85 SER A C 1
ATOM 693 O O . SER A 1 85 ? -3.376 5.034 -4.975 1.00 70.56 85 SER A O 1
ATOM 695 N N . THR A 1 86 ? -4.718 3.359 -5.570 1.00 67.31 86 THR A N 1
ATOM 696 C CA . THR A 1 86 ? -5.666 3.613 -4.491 1.00 67.31 86 THR A CA 1
ATOM 697 C C . THR A 1 86 ? -5.026 3.225 -3.173 1.00 67.31 86 THR A C 1
ATOM 699 O O . THR A 1 86 ? -4.982 2.075 -2.749 1.00 67.31 86 THR A O 1
ATOM 702 N N . VAL A 1 87 ? -4.511 4.220 -2.480 1.00 70.31 87 VAL A N 1
ATOM 703 C CA . VAL A 1 87 ? -4.099 4.049 -1.104 1.00 70.31 87 VAL A CA 1
ATOM 704 C C . VAL A 1 87 ? -5.210 4.586 -0.242 1.00 70.31 87 VAL A C 1
ATOM 706 O O . VAL A 1 87 ? -5.467 5.784 -0.196 1.00 70.31 87 VAL A O 1
ATOM 709 N N . LEU A 1 88 ? -5.931 3.661 0.383 1.00 68.50 88 LEU A N 1
ATOM 710 C CA . LEU A 1 88 ? -7.000 4.034 1.282 1.00 68.50 88 LEU A CA 1
ATOM 711 C C . LEU A 1 88 ? -6.343 4.583 2.543 1.00 68.50 88 LEU A C 1
ATOM 713 O O . LEU A 1 88 ? -5.588 3.874 3.210 1.00 68.50 88 LEU A O 1
ATOM 717 N N . GLN A 1 89 ? -6.634 5.838 2.863 1.00 73.44 89 GLN A N 1
ATOM 718 C CA . GLN A 1 89 ? -6.285 6.394 4.159 1.00 73.44 89 GLN A CA 1
ATOM 719 C C . GLN A 1 89 ? -7.208 5.741 5.198 1.00 73.44 89 GLN A C 1
ATOM 721 O O . GLN A 1 89 ? -8.427 5.907 5.099 1.00 73.44 89 GLN A O 1
ATOM 726 N N . PRO A 1 90 ? -6.676 4.927 6.131 1.00 75.25 90 PRO A N 1
ATOM 727 C CA . PRO A 1 90 ? -7.493 4.372 7.194 1.00 75.25 90 PRO A CA 1
ATOM 728 C C . PRO A 1 90 ? -7.895 5.488 8.139 1.00 75.25 90 PRO A C 1
ATOM 730 O O . PRO A 1 90 ? -7.078 6.341 8.461 1.00 75.25 90 PRO A O 1
ATOM 733 N N . SER A 1 91 ? -9.092 5.409 8.685 1.00 80.38 91 SER A N 1
ATOM 734 C CA . SER A 1 91 ? -9.437 6.078 9.932 1.00 80.38 91 SER A CA 1
ATOM 735 C C . SER A 1 91 ? -9.335 5.096 11.098 1.00 80.38 91 SER A C 1
ATOM 737 O O . SER A 1 91 ? -9.386 3.881 10.918 1.00 80.38 91 SER A O 1
ATOM 739 N N . CYS A 1 92 ? -9.186 5.614 12.309 1.00 80.12 92 CYS A N 1
ATOM 740 C CA . CYS A 1 92 ? -9.265 4.854 13.546 1.00 80.12 92 CYS A CA 1
ATOM 741 C C . CYS A 1 92 ? -10.698 4.874 14.087 1.00 80.12 92 CYS A C 1
ATOM 743 O O . CYS A 1 92 ? -11.352 5.913 14.133 1.00 80.12 92 CYS A O 1
ATOM 745 N N . PHE A 1 93 ? -11.143 3.733 14.592 1.00 80.06 93 PHE A N 1
ATOM 746 C CA . PHE A 1 93 ? -12.319 3.603 15.438 1.00 80.06 93 PHE A CA 1
ATOM 747 C C . PHE A 1 93 ? -11.888 3.000 16.774 1.00 80.06 93 PHE A C 1
ATOM 749 O O . PHE A 1 93 ? -11.153 2.014 16.781 1.00 80.06 93 PHE A O 1
ATOM 756 N N . ALA A 1 94 ? -12.331 3.572 17.892 1.00 75.69 94 ALA A N 1
ATOM 757 C CA . ALA A 1 94 ? -12.055 3.042 19.224 1.00 75.69 94 ALA A CA 1
ATOM 758 C C . ALA A 1 94 ? -13.318 2.460 19.851 1.00 75.69 94 ALA A C 1
ATOM 760 O O . ALA A 1 94 ? -14.327 3.149 19.983 1.00 75.69 94 ALA A O 1
ATOM 761 N N . GLU A 1 95 ? -13.233 1.215 20.305 1.00 74.50 95 GLU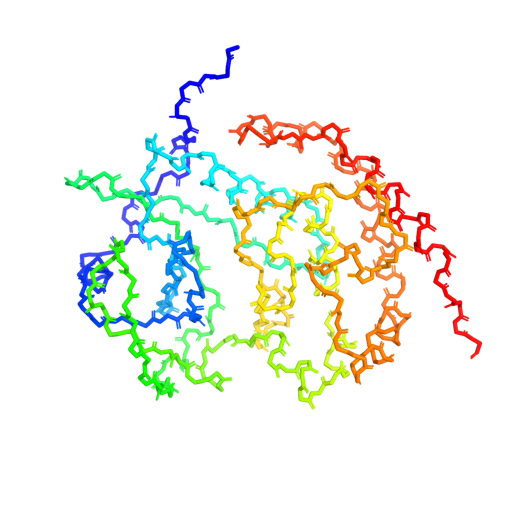 A N 1
ATOM 762 C CA . GLU A 1 95 ? -14.252 0.623 21.158 1.00 74.50 95 GLU A CA 1
ATOM 763 C C . GLU A 1 95 ? -14.004 1.062 22.612 1.00 74.50 95 GLU A C 1
ATOM 765 O O . GLU A 1 95 ? -13.049 0.633 23.262 1.00 74.50 95 GLU A O 1
ATOM 770 N N . ILE A 1 96 ? -14.865 1.944 23.128 1.00 62.66 96 ILE A N 1
ATOM 771 C CA . ILE A 1 96 ? -14.681 2.592 24.439 1.00 62.66 96 ILE A CA 1
ATOM 772 C C . ILE A 1 96 ? -14.582 1.584 25.603 1.00 62.66 96 ILE A C 1
ATOM 774 O O . ILE A 1 96 ? -13.677 1.748 26.423 1.00 62.66 96 ILE A O 1
ATOM 778 N N . PRO A 1 97 ? -15.439 0.544 25.720 1.00 69.81 97 PRO A N 1
ATOM 779 C CA . PRO A 1 97 ? -15.373 -0.360 26.871 1.00 69.81 97 PRO A CA 1
ATOM 780 C C . PRO A 1 97 ? -14.070 -1.165 26.979 1.00 69.81 97 PRO A C 1
ATOM 782 O O . PRO A 1 97 ? -13.651 -1.497 28.087 1.00 69.81 97 PRO A O 1
ATOM 785 N N . THR A 1 98 ? -13.441 -1.504 25.852 1.00 71.31 98 THR A N 1
ATOM 786 C CA . THR A 1 98 ? -12.280 -2.412 25.793 1.00 71.31 98 THR A CA 1
ATOM 787 C C . THR A 1 98 ? -10.962 -1.677 25.555 1.00 71.31 98 THR A C 1
ATOM 789 O O . THR A 1 98 ? -9.902 -2.203 25.896 1.00 71.31 98 THR A O 1
ATOM 792 N N . GLY A 1 99 ? -11.016 -0.467 24.987 1.00 74.06 99 GLY A N 1
ATOM 793 C CA . GLY A 1 99 ? -9.844 0.280 24.531 1.00 74.06 99 GLY A CA 1
ATOM 794 C C . GLY A 1 99 ? -9.233 -0.265 23.235 1.00 74.06 99 GLY A C 1
ATOM 795 O O . GLY A 1 99 ? -8.176 0.212 22.816 1.00 74.06 99 GLY A O 1
ATOM 796 N N . ASP A 1 100 ? -9.873 -1.251 22.598 1.00 82.94 100 ASP A N 1
ATOM 797 C CA . ASP A 1 100 ? -9.421 -1.800 21.325 1.00 82.94 100 ASP A CA 1
ATOM 798 C C . ASP A 1 100 ? -9.672 -0.793 20.192 1.00 82.94 100 ASP A C 1
ATOM 800 O O . ASP A 1 100 ? -10.715 -0.140 20.107 1.00 82.94 100 ASP A O 1
ATOM 804 N N . VAL A 1 101 ? -8.699 -0.676 19.289 1.00 86.06 101 VAL A N 1
ATOM 805 C CA . VAL A 1 101 ? -8.772 0.186 18.108 1.00 86.06 101 VAL A CA 1
ATOM 806 C C . VAL A 1 101 ? -8.859 -0.652 16.844 1.00 86.06 101 VAL A C 1
ATOM 808 O O . VAL A 1 101 ? -8.138 -1.633 16.657 1.00 86.06 101 VAL A O 1
ATOM 811 N N . TYR A 1 102 ? -9.714 -0.225 15.932 1.00 86.50 102 TYR A N 1
ATOM 812 C CA . TYR A 1 102 ? -9.859 -0.777 14.599 1.00 86.50 102 TYR A CA 1
ATOM 813 C C . TYR A 1 102 ? -9.450 0.277 13.581 1.00 86.50 102 TYR A C 1
ATOM 815 O O . TYR A 1 102 ? -9.769 1.454 13.724 1.00 86.50 102 TYR A O 1
ATOM 823 N N . LEU A 1 103 ? -8.737 -0.149 12.547 1.00 87.00 103 LEU A N 1
ATOM 824 C CA . LEU A 1 103 ? -8.511 0.676 11.371 1.00 87.00 103 LEU A CA 1
ATOM 825 C C . LEU A 1 103 ? -9.637 0.399 10.386 1.00 87.00 103 LEU A C 1
ATOM 827 O O . LEU A 1 103 ? -9.887 -0.762 10.059 1.00 87.00 103 LEU A O 1
ATOM 831 N N . VAL A 1 104 ? -10.318 1.448 9.953 1.00 82.38 104 VAL A N 1
ATOM 832 C CA . VAL A 1 104 ? -11.479 1.403 9.071 1.00 82.38 104 VAL A CA 1
ATOM 833 C C . VAL A 1 104 ? -11.121 2.152 7.802 1.00 82.38 104 VAL A C 1
ATOM 835 O O . VAL A 1 104 ? -10.780 3.329 7.840 1.00 82.38 104 VAL A O 1
ATOM 838 N N . TRP A 1 105 ? -11.197 1.472 6.669 1.00 79.06 105 TRP A N 1
ATOM 839 C CA . TRP A 1 105 ? -11.061 2.092 5.362 1.00 79.06 105 TRP A CA 1
ATOM 840 C C . TRP A 1 105 ? -12.419 2.097 4.670 1.00 79.06 105 TRP A C 1
ATOM 842 O O . TRP A 1 105 ? -13.085 1.056 4.683 1.00 79.06 105 TRP A O 1
ATOM 852 N N . PRO A 1 106 ? -12.815 3.198 4.011 1.00 67.50 106 PRO A N 1
ATOM 853 C CA . PRO A 1 106 ? -13.997 3.188 3.161 1.00 67.50 106 PRO A CA 1
ATOM 854 C C . PRO A 1 106 ? -13.768 2.176 2.036 1.00 67.50 106 PRO A C 1
ATOM 856 O O . PRO A 1 106 ? -12.772 2.246 1.310 1.00 67.50 106 PRO A O 1
ATOM 859 N N . ALA A 1 107 ? -14.651 1.192 1.913 1.00 62.22 107 ALA A N 1
ATOM 860 C CA . ALA A 1 107 ? -14.544 0.209 0.859 1.00 62.22 107 ALA A CA 1
ATOM 861 C C . ALA A 1 107 ? -15.249 0.702 -0.392 1.00 62.22 107 ALA A C 1
ATOM 863 O O . ALA A 1 107 ? -16.417 1.068 -0.407 1.00 62.22 107 ALA A O 1
ATOM 864 N N . LEU A 1 108 ? -14.494 0.661 -1.476 1.00 55.88 108 LEU A N 1
ATOM 865 C CA . LEU A 1 108 ? -14.867 1.161 -2.786 1.00 55.88 108 LEU A CA 1
ATOM 866 C C . LEU A 1 108 ? -15.540 0.083 -3.654 1.00 55.88 108 LEU A C 1
ATOM 868 O O . LEU A 1 108 ? -15.386 0.109 -4.877 1.00 55.88 108 LEU A O 1
ATOM 872 N N . TYR A 1 109 ? -16.226 -0.891 -3.048 1.00 55.72 109 TYR A N 1
ATOM 873 C CA . TYR A 1 109 ? -16.906 -1.962 -3.783 1.00 55.72 109 TYR A CA 1
ATOM 874 C C . TYR A 1 109 ? -18.057 -1.389 -4.626 1.00 55.72 109 TYR A C 1
ATOM 876 O O . TYR A 1 109 ? -18.695 -0.423 -4.209 1.00 55.72 109 TYR A O 1
ATOM 884 N N . PRO A 1 110 ? -18.370 -1.954 -5.807 1.00 47.81 110 PRO A N 1
ATOM 885 C CA . PRO A 1 110 ? -19.617 -1.611 -6.477 1.00 47.81 110 PRO A CA 1
ATOM 886 C C . PRO A 1 110 ? -20.784 -2.054 -5.584 1.00 47.81 110 PRO A C 1
ATOM 888 O O . PRO A 1 110 ? -20.968 -3.248 -5.335 1.00 47.81 110 PRO A O 1
ATOM 891 N N . SER A 1 111 ? -21.559 -1.084 -5.099 1.00 43.91 111 SER A N 1
ATOM 892 C CA . SER A 1 111 ? -22.615 -1.253 -4.091 1.00 43.91 111 SER A CA 1
ATOM 893 C C . SER A 1 111 ? -23.831 -2.065 -4.558 1.00 43.91 111 SER A C 1
ATOM 895 O O . SER A 1 111 ? -24.788 -2.198 -3.808 1.00 43.91 111 SER A O 1
ATOM 897 N N . GLU A 1 112 ? -23.820 -2.634 -5.766 1.00 48.12 112 GLU A N 1
ATOM 898 C CA . GLU A 1 112 ? -24.986 -3.316 -6.350 1.00 48.12 112 GLU A CA 1
ATOM 899 C C . GLU A 1 112 ? -24.840 -4.846 -6.467 1.00 48.12 112 GLU A C 1
ATOM 901 O O . GLU A 1 112 ? -25.814 -5.527 -6.771 1.00 48.12 112 GLU A O 1
ATOM 906 N N . GLN A 1 113 ? -23.654 -5.429 -6.231 1.00 42.03 113 GLN A N 1
ATOM 907 C CA . GLN A 1 113 ? -23.408 -6.874 -6.451 1.00 42.03 113 GLN A CA 1
ATOM 908 C C . GLN A 1 113 ? -22.920 -7.649 -5.214 1.00 42.03 113 GLN A C 1
ATOM 910 O O . GLN A 1 113 ? -22.507 -8.806 -5.331 1.00 42.03 113 GLN A O 1
ATOM 915 N N . ALA A 1 114 ? -22.987 -7.049 -4.020 1.00 43.81 114 ALA A N 1
ATOM 916 C CA . ALA A 1 114 ? -22.510 -7.654 -2.771 1.00 43.81 114 ALA A CA 1
ATOM 917 C C . ALA A 1 114 ? -23.221 -8.973 -2.382 1.00 43.81 114 ALA A C 1
ATOM 919 O O . ALA A 1 114 ? -22.735 -9.707 -1.529 1.00 43.81 114 ALA A O 1
ATOM 920 N N . GLU A 1 115 ? -24.329 -9.329 -3.033 1.00 38.84 115 GLU A N 1
ATOM 921 C CA . GLU A 1 115 ? -25.145 -10.501 -2.686 1.00 38.84 115 GLU A CA 1
ATOM 922 C C . GLU A 1 115 ? -24.555 -11.866 -3.101 1.00 38.84 115 GLU A C 1
ATOM 924 O O . GLU A 1 115 ? -25.099 -12.904 -2.727 1.00 38.84 115 GLU A O 1
ATOM 929 N N . LYS A 1 116 ? -23.449 -11.924 -3.859 1.00 38.09 116 LYS A N 1
ATOM 930 C CA . LYS A 1 116 ? -22.948 -13.183 -4.465 1.00 38.09 116 LYS A CA 1
ATOM 931 C C . LYS A 1 116 ? -21.653 -13.734 -3.866 1.00 38.09 116 LYS A C 1
ATOM 933 O O . LYS A 1 116 ? -20.849 -14.322 -4.587 1.00 38.09 116 LYS A O 1
ATOM 938 N N . TRP A 1 117 ? -21.410 -13.549 -2.573 1.00 41.44 117 TRP A N 1
ATOM 939 C CA . TRP A 1 117 ? -20.175 -14.035 -1.948 1.00 41.44 117 TRP A CA 1
ATOM 940 C C . TRP A 1 117 ? -20.164 -15.571 -1.901 1.00 41.44 117 TRP A C 1
ATOM 942 O O . TRP A 1 117 ? -21.097 -16.197 -1.404 1.00 41.44 117 TRP A O 1
ATOM 952 N N . VAL A 1 118 ? -19.105 -16.191 -2.428 1.00 36.78 118 VAL A N 1
ATOM 953 C CA . VAL A 1 118 ? -18.875 -17.645 -2.335 1.00 36.78 118 VAL A CA 1
ATOM 954 C C . VAL A 1 118 ? -17.900 -17.906 -1.189 1.00 36.78 118 VAL A C 1
ATOM 956 O O . VAL A 1 118 ? -16.920 -17.181 -1.032 1.00 36.78 118 VAL A O 1
ATOM 959 N N . PHE A 1 119 ? -18.166 -18.908 -0.349 1.00 37.78 119 PHE A N 1
ATOM 960 C CA . PHE A 1 119 ? -17.510 -19.060 0.954 1.00 37.78 119 PHE A CA 1
ATOM 961 C C . PHE A 1 119 ? -16.652 -20.320 1.041 1.00 37.78 119 PHE A C 1
ATOM 963 O O . PHE A 1 119 ? -17.108 -21.407 0.695 1.00 37.78 119 PHE A O 1
ATOM 970 N N . GLN A 1 120 ? -15.464 -20.199 1.640 1.00 34.19 120 GLN A N 1
ATOM 971 C CA . GLN A 1 120 ? -14.705 -21.349 2.128 1.00 34.19 120 GLN A CA 1
ATOM 972 C C . GLN A 1 120 ? -14.491 -21.260 3.651 1.00 34.19 120 GLN A C 1
ATOM 974 O O . GLN A 1 120 ? -13.978 -20.250 4.152 1.00 34.19 120 GLN A O 1
ATOM 979 N N . PRO A 1 121 ? -14.862 -22.298 4.424 1.00 29.56 121 PRO A N 1
ATOM 980 C CA . PRO A 1 121 ? -14.585 -22.338 5.854 1.00 29.56 121 PRO A CA 1
ATOM 981 C C . PRO A 1 121 ? -13.084 -22.520 6.095 1.00 29.56 121 PRO A C 1
ATOM 983 O O . PRO A 1 121 ? -12.446 -23.389 5.500 1.00 29.56 121 PRO A O 1
ATOM 986 N N . VAL A 1 122 ? -12.505 -21.725 6.997 1.00 33.84 122 VAL A N 1
ATOM 987 C CA . VAL A 1 122 ? -11.107 -21.888 7.404 1.00 33.84 122 VAL A CA 1
ATOM 988 C C . VAL A 1 122 ? -11.000 -21.822 8.924 1.00 33.84 122 VAL A C 1
ATOM 990 O O . VAL A 1 122 ? -11.038 -20.752 9.528 1.00 33.84 122 VAL A O 1
ATOM 993 N N . CYS A 1 123 ? -10.785 -22.973 9.562 1.00 34.69 123 CYS A N 1
ATOM 994 C CA . CYS A 1 123 ? -10.474 -23.012 10.988 1.00 34.69 123 CYS A CA 1
ATOM 995 C C . CYS A 1 123 ? -9.142 -22.313 11.275 1.00 34.69 123 CYS A C 1
ATOM 997 O O . CYS A 1 123 ? -8.127 -22.547 10.601 1.00 34.69 123 CYS A O 1
ATOM 999 N N . ARG A 1 124 ? -9.132 -21.476 12.313 1.00 43.66 124 ARG A N 1
ATOM 1000 C CA . ARG A 1 124 ? -7.911 -20.904 12.870 1.00 43.66 124 ARG A CA 1
ATOM 1001 C C . ARG A 1 124 ? -7.906 -20.999 14.381 1.00 43.66 124 ARG A C 1
ATOM 1003 O O . ARG A 1 124 ? -8.812 -20.532 15.049 1.00 43.66 124 ARG A O 1
ATOM 1010 N N . ASN A 1 125 ? -6.795 -21.508 14.893 1.00 36.88 125 ASN A N 1
ATOM 1011 C CA . ASN A 1 125 ? -6.366 -21.291 16.263 1.00 36.88 125 ASN A CA 1
ATOM 1012 C C . ASN A 1 125 ? -5.398 -20.098 16.242 1.00 36.88 125 ASN A C 1
ATOM 1014 O O . ASN A 1 125 ? -4.223 -20.262 15.909 1.00 36.88 125 ASN A O 1
ATOM 1018 N N . VAL A 1 126 ? -5.879 -18.880 16.511 1.00 39.09 126 VAL A N 1
ATOM 1019 C CA . VAL A 1 126 ? -4.991 -17.736 16.783 1.00 39.09 126 VAL A CA 1
ATOM 1020 C C . VAL A 1 126 ? -5.123 -17.409 18.261 1.00 39.09 126 VAL A C 1
ATOM 1022 O O . VAL A 1 126 ? -6.151 -16.918 18.708 1.00 39.09 126 VAL A O 1
ATOM 1025 N N . SER A 1 127 ? -4.060 -17.657 19.023 1.00 37.50 127 SER A N 1
ATOM 1026 C CA . SER A 1 127 ? -4.032 -17.549 20.489 1.00 37.50 127 SER A CA 1
ATOM 1027 C C . SER A 1 127 ? -4.338 -16.153 21.060 1.00 37.50 127 SER A C 1
ATOM 1029 O O . SER A 1 127 ? -4.421 -16.017 22.271 1.00 37.50 127 SER A O 1
ATOM 1031 N N . ALA A 1 128 ? -4.464 -15.117 20.222 1.00 40.03 128 ALA A N 1
ATOM 1032 C CA . ALA A 1 128 ? -4.746 -13.743 20.645 1.00 40.03 128 ALA A CA 1
ATOM 1033 C C . ALA A 1 128 ? -6.201 -13.296 20.406 1.00 40.03 128 ALA A C 1
ATOM 1035 O O . ALA A 1 128 ? -6.597 -12.272 20.948 1.00 40.03 128 ALA A O 1
ATOM 1036 N N . VAL A 1 129 ? -6.983 -14.033 19.605 1.00 39.78 129 VAL A N 1
ATOM 1037 C CA . VAL A 1 129 ? -8.359 -13.648 19.215 1.00 39.78 129 VAL A CA 1
ATOM 1038 C C . VAL A 1 129 ? -9.398 -14.702 19.631 1.00 39.78 129 VAL A C 1
ATOM 1040 O O . VAL A 1 129 ? -10.568 -14.595 19.281 1.00 39.78 129 VAL A O 1
ATOM 1043 N N . GLY A 1 130 ? -8.971 -15.727 20.378 1.00 40.56 130 GLY A N 1
ATOM 1044 C CA . GLY A 1 130 ? -9.803 -16.875 20.736 1.00 40.56 130 GLY A CA 1
ATOM 1045 C C . GLY A 1 130 ? -9.995 -17.877 19.582 1.00 40.56 130 GLY A C 1
ATOM 1046 O O . GLY A 1 130 ? -9.445 -17.695 18.487 1.00 40.56 130 GLY A O 1
ATOM 1047 N N . PRO A 1 131 ? -10.733 -18.974 19.817 1.00 45.66 131 PRO A N 1
ATOM 1048 C CA . PRO A 1 131 ? -11.002 -20.016 18.828 1.00 45.66 131 PRO A CA 1
ATOM 1049 C C . PRO A 1 131 ? -12.034 -19.551 17.782 1.00 45.66 131 PRO A C 1
ATOM 1051 O O . PRO A 1 131 ? -13.168 -20.013 17.768 1.00 45.66 131 PRO A O 1
ATOM 1054 N N . ARG A 1 132 ? -11.653 -18.634 16.884 1.00 56.09 132 ARG A N 1
ATOM 1055 C CA . ARG A 1 132 ? -12.555 -18.128 15.833 1.00 56.09 132 ARG A CA 1
ATOM 1056 C C . ARG A 1 132 ? -12.572 -19.009 14.582 1.00 56.09 132 ARG A C 1
ATOM 1058 O O . ARG A 1 132 ? -11.527 -19.398 14.048 1.00 56.09 132 ARG A O 1
ATOM 1065 N N . GLN A 1 133 ? -13.764 -19.240 14.042 1.00 54.44 133 GLN A N 1
ATOM 1066 C CA . GLN A 1 133 ? -13.996 -19.865 12.740 1.00 54.44 133 GLN A CA 1
ATOM 1067 C C . GLN A 1 133 ? -14.211 -18.783 11.673 1.00 54.44 133 GLN A C 1
ATOM 1069 O O . GLN A 1 133 ? -15.320 -18.307 11.447 1.00 54.44 133 GLN A O 1
ATOM 1074 N N . LEU A 1 134 ? -13.141 -18.380 10.986 1.00 56.91 134 LEU A N 1
ATOM 1075 C CA . LEU A 1 134 ? -13.227 -17.355 9.944 1.00 56.91 134 LEU A CA 1
ATOM 1076 C C . LEU A 1 134 ? -13.568 -17.987 8.590 1.00 56.91 134 LEU A C 1
ATOM 1078 O O . LEU A 1 134 ? -12.960 -18.980 8.178 1.00 56.91 134 LEU A O 1
ATOM 1082 N N . ARG A 1 135 ? -14.519 -17.397 7.866 1.00 53.84 135 ARG A N 1
ATOM 1083 C CA . ARG A 1 135 ? -14.816 -17.779 6.481 1.00 53.84 135 ARG A CA 1
ATOM 1084 C C . ARG A 1 135 ? -13.995 -16.886 5.562 1.00 53.84 135 ARG A C 1
ATOM 1086 O O . ARG A 1 135 ? -14.104 -15.661 5.604 1.00 53.84 135 ARG A O 1
ATOM 1093 N N . VAL A 1 136 ? -13.129 -17.503 4.765 1.00 54.50 136 VAL A N 1
ATOM 1094 C CA . VAL A 1 136 ? -12.397 -16.792 3.715 1.00 54.50 136 VAL A CA 1
ATOM 1095 C C . VAL A 1 136 ? -13.309 -16.760 2.500 1.00 54.50 136 VAL A C 1
ATOM 1097 O O . VAL A 1 136 ? -13.821 -17.799 2.083 1.00 54.50 136 VAL A O 1
ATOM 1100 N N . VAL A 1 137 ? -13.534 -15.576 1.942 1.00 52.28 137 VAL A N 1
ATOM 1101 C CA . VAL A 1 137 ? -14.335 -15.458 0.722 1.00 52.28 137 VAL A CA 1
ATOM 1102 C C . VAL A 1 137 ? -13.542 -16.049 -0.445 1.00 52.28 137 VAL A C 1
ATOM 1104 O O . VAL A 1 137 ? -12.364 -15.731 -0.631 1.00 52.28 137 VAL A O 1
ATOM 1107 N N . GLU A 1 138 ? -14.170 -16.938 -1.209 1.00 44.44 138 GLU A N 1
ATOM 1108 C CA . GLU A 1 138 ? -13.622 -17.505 -2.434 1.00 44.44 138 GLU A CA 1
ATOM 1109 C C . GLU A 1 138 ? -13.663 -16.433 -3.535 1.00 44.44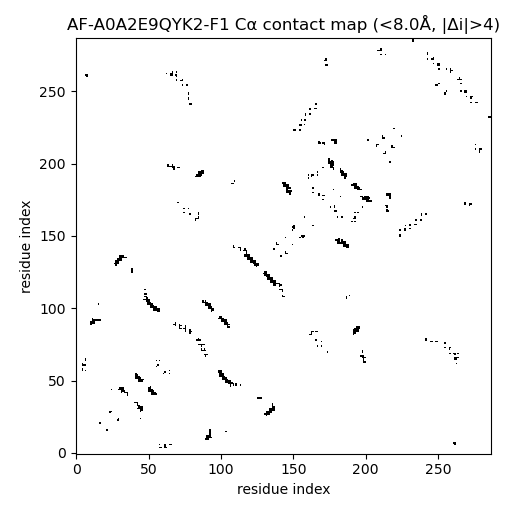 138 GLU A C 1
ATOM 1111 O O . GLU A 1 138 ? -14.700 -15.857 -3.869 1.00 44.44 138 GLU A O 1
ATOM 1116 N N . ARG A 1 139 ? -12.481 -16.091 -4.052 1.00 51.41 139 ARG A N 1
ATOM 1117 C CA . ARG A 1 139 ? -12.184 -14.790 -4.678 1.00 51.41 139 ARG A CA 1
ATOM 1118 C C . ARG A 1 139 ? -12.538 -14.707 -6.158 1.00 51.41 139 ARG A C 1
ATOM 1120 O O . ARG A 1 139 ? -11.695 -14.385 -6.993 1.00 51.41 139 ARG A O 1
ATOM 1127 N N . ALA A 1 140 ? -13.794 -14.998 -6.461 1.00 41.47 140 ALA A N 1
ATOM 1128 C CA . ALA A 1 140 ? -14.431 -14.647 -7.727 1.00 41.47 140 ALA A CA 1
ATOM 1129 C C . ALA A 1 140 ? -15.551 -13.599 -7.546 1.00 41.47 140 ALA A C 1
ATOM 1131 O O . ALA A 1 140 ? -16.114 -13.142 -8.532 1.00 41.47 140 ALA A O 1
ATOM 1132 N N . SER A 1 141 ? -15.872 -13.210 -6.303 1.00 43.81 141 SER A N 1
ATOM 1133 C CA . SER A 1 141 ? -17.104 -12.473 -5.968 1.00 43.81 141 SER A CA 1
ATOM 1134 C C . SER A 1 141 ? -16.949 -11.321 -4.960 1.00 43.81 141 SER A C 1
ATOM 1136 O O . SER A 1 141 ? -17.939 -10.716 -4.566 1.00 43.81 141 SER A O 1
ATOM 1138 N N . THR A 1 142 ? -15.727 -10.962 -4.555 1.00 44.22 142 THR A N 1
ATOM 1139 C CA . THR A 1 142 ? -15.470 -9.938 -3.518 1.00 44.22 142 THR A CA 1
ATOM 1140 C C . THR A 1 142 ? -15.505 -8.492 -4.011 1.00 44.22 142 THR A C 1
ATOM 1142 O O . THR A 1 142 ? -15.099 -7.603 -3.276 1.00 44.22 142 THR A O 1
ATOM 1145 N N . GLY A 1 143 ? -15.872 -8.229 -5.269 1.00 50.59 143 GLY A N 1
ATOM 1146 C CA . GLY A 1 143 ? -15.786 -6.880 -5.846 1.00 50.59 143 GLY A CA 1
ATOM 1147 C C . GLY A 1 143 ? -14.365 -6.287 -5.891 1.00 50.59 143 GLY A C 1
ATOM 1148 O O . GLY A 1 143 ? -14.218 -5.130 -6.259 1.00 50.59 143 GLY A O 1
ATOM 1149 N N . VAL A 1 144 ? -13.331 -7.062 -5.530 1.00 55.31 144 VAL A N 1
ATOM 1150 C CA . VAL A 1 144 ? -11.896 -6.767 -5.666 1.00 55.31 144 VAL A CA 1
ATOM 1151 C C . VAL A 1 144 ? -11.116 -8.042 -5.979 1.00 55.31 144 VAL A C 1
ATOM 1153 O O . VAL A 1 144 ? -11.472 -9.129 -5.515 1.00 55.31 144 VAL A O 1
ATOM 1156 N N . ILE A 1 145 ? -10.032 -7.898 -6.734 1.00 68.19 145 ILE A N 1
ATOM 1157 C CA . ILE A 1 145 ? -9.165 -8.974 -7.217 1.00 68.19 145 ILE A CA 1
ATOM 1158 C C . ILE A 1 145 ? -7.823 -8.913 -6.485 1.00 68.19 145 ILE A C 1
ATOM 1160 O O . ILE A 1 145 ? -7.102 -7.931 -6.620 1.00 68.19 145 ILE A O 1
ATOM 1164 N N . ARG A 1 146 ? -7.414 -9.963 -5.758 1.00 76.19 146 ARG A N 1
ATOM 1165 C CA . ARG A 1 146 ? -6.033 -10.011 -5.236 1.00 76.19 146 ARG A CA 1
ATOM 1166 C C . ARG A 1 146 ? -5.054 -10.228 -6.386 1.00 76.19 146 ARG A C 1
ATOM 1168 O O . ARG A 1 146 ? -5.090 -11.278 -7.033 1.00 76.19 146 ARG A O 1
ATOM 1175 N N . VAL A 1 147 ? -4.117 -9.299 -6.558 1.00 81.75 147 VAL A N 1
ATOM 1176 C CA . VAL A 1 147 ? -3.187 -9.305 -7.698 1.00 81.75 147 VAL A CA 1
ATOM 1177 C C . VAL A 1 147 ? -2.362 -10.590 -7.745 1.00 81.75 147 VAL A C 1
ATOM 1179 O O . VAL A 1 147 ? -2.258 -11.219 -8.796 1.00 81.75 147 VAL A O 1
ATOM 1182 N N . SER A 1 148 ? -1.842 -11.061 -6.606 1.00 82.38 148 SER A N 1
ATOM 1183 C CA . SER A 1 148 ? -1.030 -12.288 -6.586 1.00 82.38 148 SER A CA 1
ATOM 1184 C C . SER A 1 148 ? -1.775 -13.555 -7.029 1.00 82.38 148 SER A C 1
ATOM 1186 O O . SER A 1 148 ? -1.141 -14.464 -7.566 1.00 82.38 148 SER A O 1
ATOM 1188 N N . ASP A 1 149 ? -3.099 -13.630 -6.851 1.00 79.44 149 ASP A N 1
ATOM 1189 C CA . ASP A 1 149 ? -3.885 -14.787 -7.306 1.00 79.44 149 ASP A CA 1
ATOM 1190 C C . ASP A 1 149 ? -4.018 -14.814 -8.823 1.00 79.44 149 ASP A C 1
ATOM 1192 O O . ASP A 1 149 ? -3.970 -15.885 -9.433 1.00 79.44 149 ASP A O 1
ATOM 1196 N N . HIS A 1 150 ? -4.183 -13.636 -9.422 1.00 81.94 150 HIS A N 1
ATOM 1197 C CA . HIS A 1 150 ? -4.313 -13.492 -10.865 1.00 81.94 150 HIS A CA 1
ATOM 1198 C C . HIS A 1 150 ? -2.965 -13.644 -11.549 1.00 81.94 150 HIS A C 1
ATOM 1200 O O . HIS A 1 150 ? -2.851 -14.484 -12.432 1.00 81.94 150 HIS A O 1
ATOM 1206 N N . VAL A 1 151 ? -1.912 -12.981 -11.065 1.00 84.56 151 VAL A N 1
ATOM 1207 C CA . VAL A 1 151 ? -0.556 -13.098 -11.632 1.00 84.56 151 VAL A CA 1
ATOM 1208 C C . VAL A 1 151 ? -0.039 -14.537 -11.597 1.00 84.56 151 VAL A C 1
ATOM 1210 O O . VAL A 1 151 ? 0.646 -14.968 -12.518 1.00 84.56 151 VAL A O 1
ATOM 1213 N N . LYS A 1 152 ? -0.411 -15.338 -10.589 1.00 82.19 152 LYS A N 1
ATOM 1214 C CA . LYS A 1 152 ? -0.045 -16.764 -10.555 1.00 82.19 152 LYS A CA 1
ATOM 1215 C C . LYS A 1 152 ? -0.677 -17.575 -11.696 1.00 82.19 152 LYS A C 1
ATOM 1217 O O . LYS A 1 152 ? -0.067 -18.538 -12.151 1.00 82.19 152 LYS A O 1
ATOM 1222 N N . LYS A 1 153 ? -1.895 -17.229 -12.123 1.00 84.38 153 LYS A N 1
ATOM 1223 C CA . LYS A 1 153 ? -2.636 -17.924 -13.194 1.00 84.38 153 LYS A CA 1
ATOM 1224 C C . LYS A 1 153 ? -2.371 -17.316 -14.573 1.00 84.38 153 LYS A C 1
ATOM 1226 O O . LYS A 1 153 ? -2.331 -18.031 -15.565 1.00 84.38 153 LYS A O 1
ATOM 1231 N N . GLN A 1 154 ? -2.212 -16.000 -14.616 1.00 87.31 154 GLN A N 1
ATOM 1232 C CA . GLN A 1 154 ? -2.056 -15.165 -15.797 1.00 87.31 154 GLN A CA 1
ATOM 1233 C C . GLN A 1 154 ? -0.968 -14.118 -15.503 1.00 87.31 154 GLN A C 1
ATOM 1235 O O . GLN A 1 154 ? -1.280 -12.991 -15.126 1.00 87.31 154 GLN A O 1
ATOM 1240 N N . PRO A 1 155 ? 0.325 -14.460 -15.651 1.00 84.06 155 PRO A N 1
ATOM 1241 C CA . PRO A 1 155 ? 1.421 -13.546 -15.313 1.00 84.06 155 PRO A CA 1
ATOM 1242 C C . PRO A 1 155 ? 1.382 -12.211 -16.067 1.00 84.06 155 PRO A C 1
ATOM 1244 O O . PRO A 1 155 ? 1.791 -11.187 -15.526 1.00 84.06 155 PRO A O 1
ATOM 1247 N N . ARG A 1 156 ? 0.818 -12.209 -17.282 1.00 87.94 156 ARG A N 1
ATOM 1248 C CA . ARG A 1 156 ? 0.613 -11.007 -18.103 1.00 87.94 156 ARG A CA 1
ATOM 1249 C C . ARG A 1 156 ? -0.431 -10.035 -17.557 1.00 87.94 156 ARG A C 1
ATOM 1251 O O . ARG A 1 156 ? -0.552 -8.942 -18.084 1.00 87.94 156 ARG A O 1
ATOM 1258 N N . TYR A 1 157 ? -1.138 -10.388 -16.485 1.00 87.44 157 TYR A N 1
ATOM 1259 C CA . TYR A 1 157 ? -2.109 -9.506 -15.841 1.00 87.44 157 TYR A CA 1
ATOM 1260 C C . TYR A 1 157 ? -1.513 -8.126 -15.513 1.00 87.44 157 TYR A C 1
ATOM 1262 O O . TYR A 1 157 ? -2.140 -7.111 -15.775 1.00 87.44 157 TYR A O 1
ATOM 1270 N N . LEU A 1 158 ? -0.259 -8.059 -15.050 1.00 88.81 158 LEU A N 1
ATOM 1271 C CA . LEU A 1 158 ? 0.392 -6.782 -14.718 1.00 88.81 158 LEU A CA 1
ATOM 1272 C C . LEU A 1 158 ? 0.632 -5.851 -15.917 1.00 88.81 158 LEU A C 1
ATOM 1274 O O . LEU A 1 158 ? 0.927 -4.676 -15.721 1.00 88.81 158 LEU A O 1
ATOM 1278 N N . PHE A 1 159 ? 0.474 -6.325 -17.153 1.00 91.44 159 PHE A N 1
ATOM 1279 C CA . PHE A 1 159 ? 0.665 -5.512 -18.357 1.00 91.44 159 PHE A CA 1
ATOM 1280 C C . PHE A 1 159 ? -0.449 -4.471 -18.489 1.00 91.44 159 PHE A C 1
ATOM 1282 O O . PHE A 1 159 ? -0.255 -3.445 -19.125 1.00 91.44 159 PHE A O 1
ATOM 1289 N N . GLU A 1 160 ? -1.590 -4.710 -17.847 1.00 89.25 160 GLU A N 1
ATOM 1290 C CA . GLU A 1 160 ? -2.741 -3.806 -17.842 1.00 89.25 160 GLU A CA 1
ATOM 1291 C C . GLU A 1 160 ? -2.835 -2.966 -16.559 1.00 89.25 160 GLU A C 1
ATOM 1293 O O . GLU A 1 160 ? -3.773 -2.185 -16.423 1.00 89.25 160 GLU A O 1
ATOM 1298 N N . HIS A 1 161 ? -1.890 -3.139 -15.626 1.00 89.56 161 HIS A N 1
ATOM 1299 C CA . HIS A 1 161 ? -1.971 -2.608 -14.261 1.00 89.56 161 HIS A CA 1
ATOM 1300 C C . HIS A 1 161 ? -0.676 -1.893 -13.822 1.00 89.56 161 HIS A C 1
ATOM 1302 O O . HIS A 1 161 ? 0.002 -2.367 -12.897 1.00 89.56 161 HIS A O 1
ATOM 1308 N N . PRO A 1 162 ? -0.285 -0.779 -14.477 1.00 90.69 162 PRO A N 1
ATOM 1309 C CA . PRO A 1 162 ? 0.900 0.006 -14.106 1.00 90.69 162 PRO A CA 1
ATOM 1310 C C . PRO A 1 162 ? 0.869 0.491 -12.648 1.00 90.69 162 PRO A C 1
ATOM 1312 O O . PRO A 1 162 ? 1.895 0.478 -11.968 1.00 90.69 162 PRO A O 1
ATOM 1315 N N . GLU A 1 163 ? -0.314 0.793 -12.116 1.00 88.75 163 GLU A N 1
ATOM 1316 C CA . GLU A 1 163 ? -0.524 1.227 -10.734 1.00 88.75 163 GLU A CA 1
ATOM 1317 C C . GLU A 1 163 ? -0.081 0.174 -9.695 1.00 88.75 163 GLU A C 1
ATOM 1319 O O . GLU A 1 163 ? 0.254 0.501 -8.559 1.00 88.75 163 GLU A O 1
ATOM 1324 N N . CYS A 1 164 ? -0.019 -1.114 -10.059 1.00 91.00 164 CYS A N 1
ATOM 1325 C CA . CYS A 1 164 ? 0.561 -2.134 -9.179 1.00 91.00 164 CYS A CA 1
ATOM 1326 C C . CYS A 1 164 ? 2.066 -1.922 -8.982 1.00 91.00 164 CYS A C 1
ATOM 1328 O O . CYS A 1 164 ? 2.588 -2.164 -7.891 1.00 91.00 164 CYS A O 1
ATOM 1330 N N . TRP A 1 165 ? 2.767 -1.476 -10.024 1.00 91.94 165 TRP A N 1
ATOM 1331 C CA . TRP A 1 165 ? 4.190 -1.179 -9.949 1.00 91.94 165 TRP A CA 1
ATOM 1332 C C . TRP A 1 165 ? 4.451 0.117 -9.191 1.00 91.94 165 TRP A C 1
ATOM 1334 O O . TRP A 1 165 ? 5.291 0.107 -8.294 1.00 91.94 165 TRP A O 1
ATOM 1344 N N . GLU A 1 166 ? 3.683 1.177 -9.459 1.00 92.12 166 GLU A N 1
ATOM 1345 C CA . GLU A 1 166 ? 3.706 2.414 -8.662 1.00 92.12 166 GLU A CA 1
ATOM 1346 C C . GLU A 1 166 ? 3.560 2.102 -7.161 1.00 92.12 166 GLU A C 1
ATOM 1348 O O . GLU A 1 166 ? 4.363 2.534 -6.328 1.00 92.12 166 GLU A O 1
ATOM 1353 N N . HIS A 1 167 ? 2.603 1.239 -6.812 1.00 91.62 167 HIS A N 1
ATOM 1354 C CA . HIS A 1 167 ? 2.383 0.801 -5.436 1.00 91.62 167 HIS A CA 1
ATOM 1355 C C . HIS A 1 167 ? 3.593 0.083 -4.823 1.00 91.62 167 HIS A C 1
ATOM 1357 O O . HIS A 1 167 ? 3.991 0.369 -3.688 1.00 91.62 167 HIS A O 1
ATOM 1363 N N . LEU A 1 168 ? 4.208 -0.845 -5.566 1.00 91.94 168 LEU A N 1
ATOM 1364 C CA . LEU A 1 168 ? 5.417 -1.551 -5.125 1.00 91.94 168 LEU A CA 1
ATOM 1365 C C . LEU A 1 168 ? 6.576 -0.573 -4.883 1.00 91.94 168 LEU A C 1
ATOM 1367 O O . LEU A 1 168 ? 7.282 -0.700 -3.877 1.00 91.94 168 LEU A O 1
ATOM 1371 N N . MET A 1 169 ? 6.732 0.425 -5.756 1.00 92.75 169 MET A N 1
ATOM 1372 C CA . MET A 1 169 ? 7.772 1.448 -5.649 1.00 92.75 169 MET A CA 1
ATOM 1373 C C . MET A 1 169 ? 7.606 2.286 -4.385 1.00 92.75 169 MET A C 1
ATOM 1375 O O . MET A 1 169 ? 8.537 2.412 -3.584 1.00 92.75 169 MET A O 1
ATOM 1379 N N . HIS A 1 170 ? 6.395 2.785 -4.151 1.00 92.88 170 HIS A N 1
ATOM 1380 C CA . HIS A 1 170 ? 6.054 3.523 -2.941 1.00 92.88 170 HIS A CA 1
ATOM 1381 C C . HIS A 1 170 ? 6.331 2.706 -1.671 1.00 92.88 170 HIS A C 1
ATOM 1383 O O . HIS A 1 170 ? 6.949 3.202 -0.724 1.00 92.88 170 HIS A O 1
ATOM 1389 N N . ARG A 1 171 ? 5.938 1.424 -1.655 1.00 91.75 171 ARG A N 1
ATOM 1390 C CA . ARG A 1 171 ? 6.199 0.517 -0.525 1.00 91.75 171 ARG A CA 1
ATOM 1391 C C . ARG A 1 171 ? 7.687 0.356 -0.236 1.00 91.75 171 ARG A C 1
ATOM 1393 O O . ARG A 1 171 ? 8.054 0.276 0.937 1.00 91.75 171 ARG A O 1
ATOM 1400 N N . TYR A 1 172 ? 8.532 0.292 -1.262 1.00 91.81 172 TYR A N 1
ATOM 1401 C CA . TYR A 1 172 ? 9.978 0.211 -1.067 1.00 91.81 172 TYR A CA 1
ATOM 1402 C C . TYR A 1 172 ? 10.533 1.489 -0.434 1.00 91.81 172 TYR A C 1
ATOM 1404 O O . TYR A 1 172 ? 11.208 1.404 0.595 1.00 91.81 172 TYR A O 1
ATOM 1412 N N . VAL A 1 173 ? 10.196 2.664 -0.980 1.00 92.25 173 VAL A N 1
ATOM 1413 C CA . VAL A 1 173 ? 10.650 3.963 -0.444 1.00 92.25 173 VAL A CA 1
ATOM 1414 C C . VAL A 1 173 ? 10.244 4.116 1.027 1.00 92.25 173 VAL A C 1
ATOM 1416 O O . VAL A 1 173 ? 11.076 4.457 1.876 1.00 92.25 173 VAL A O 1
ATOM 1419 N N . LEU A 1 174 ? 9.000 3.746 1.351 1.00 91.56 174 LEU A N 1
ATOM 1420 C CA . LEU A 1 174 ? 8.432 3.790 2.705 1.00 91.56 174 LEU A CA 1
ATOM 1421 C C . LEU A 1 174 ? 8.891 2.663 3.631 1.00 91.56 174 LEU A C 1
ATOM 1423 O O . LEU A 1 174 ? 8.497 2.649 4.801 1.00 91.56 174 LEU A O 1
ATOM 1427 N N . GLN A 1 175 ? 9.703 1.722 3.143 1.00 89.75 175 GLN A N 1
ATOM 1428 C CA . GLN A 1 175 ? 10.192 0.576 3.911 1.00 89.75 175 GLN A CA 1
ATOM 1429 C C . GLN A 1 175 ? 9.057 -0.327 4.438 1.00 89.75 175 GLN A C 1
ATOM 1431 O O . GLN A 1 175 ? 9.125 -0.856 5.549 1.00 89.75 175 GLN A O 1
ATOM 1436 N N . ALA A 1 176 ? 7.997 -0.527 3.656 1.00 89.25 176 ALA A N 1
ATOM 1437 C CA . ALA A 1 176 ? 6.920 -1.452 4.002 1.00 89.25 176 ALA A CA 1
ATOM 1438 C C . ALA A 1 176 ? 7.391 -2.915 3.853 1.00 89.25 176 ALA A C 1
ATOM 1440 O O . ALA A 1 176 ? 7.799 -3.365 2.776 1.00 89.25 176 ALA A O 1
ATOM 1441 N N . GLY A 1 177 ? 7.352 -3.661 4.959 1.00 83.12 177 GLY A N 1
ATOM 1442 C CA . GLY A 1 177 ? 7.980 -4.980 5.098 1.00 83.12 177 GLY A CA 1
ATOM 1443 C C . GLY A 1 177 ? 7.224 -6.131 4.467 1.00 83.12 177 GLY A C 1
ATOM 1444 O O . GLY A 1 177 ? 7.846 -7.030 3.904 1.00 83.12 177 GLY A O 1
ATOM 1445 N N . ASP A 1 178 ? 5.895 -6.092 4.494 1.00 79.50 178 ASP A N 1
ATOM 1446 C CA . ASP A 1 178 ? 5.068 -7.064 3.784 1.00 79.50 178 ASP A CA 1
ATOM 1447 C C . ASP A 1 178 ? 4.766 -6.593 2.357 1.00 79.50 178 ASP A C 1
ATOM 1449 O O . ASP A 1 178 ? 3.625 -6.515 1.918 1.00 79.50 178 ASP A O 1
ATOM 1453 N N . SER A 1 179 ? 5.807 -6.204 1.622 1.00 78.00 179 SER A N 1
ATOM 1454 C CA . SER A 1 179 ? 5.676 -5.741 0.240 1.00 78.00 179 SER A CA 1
ATOM 1455 C C . SER A 1 179 ? 5.497 -6.919 -0.717 1.00 78.00 179 SER A C 1
ATOM 1457 O O . SER A 1 179 ? 6.261 -7.887 -0.711 1.00 78.00 179 SER A O 1
ATOM 1459 N N . GLY A 1 180 ? 4.455 -6.846 -1.540 1.00 83.56 180 GLY A N 1
ATOM 1460 C CA . GLY A 1 180 ? 4.159 -7.841 -2.559 1.00 83.56 180 GLY A CA 1
ATOM 1461 C C . GLY A 1 180 ? 2.729 -7.732 -3.071 1.00 83.56 180 GLY A C 1
ATOM 1462 O O . GLY A 1 180 ? 1.860 -7.115 -2.454 1.00 83.56 180 GLY A O 1
ATOM 1463 N N . LEU A 1 181 ? 2.478 -8.401 -4.193 1.00 86.38 181 LEU A N 1
ATOM 1464 C CA . LEU A 1 181 ? 1.186 -8.404 -4.890 1.00 86.38 181 LEU A CA 1
ATOM 1465 C C . LEU A 1 181 ? 0.047 -9.032 -4.068 1.00 86.38 181 LEU A C 1
ATOM 1467 O O . LEU A 1 181 ? -1.118 -8.960 -4.450 1.00 86.38 181 LEU A O 1
ATOM 1471 N N . HIS A 1 182 ? 0.352 -9.709 -2.956 1.00 80.62 182 HIS A N 1
ATOM 1472 C CA . HIS A 1 182 ? -0.669 -10.278 -2.076 1.00 80.62 182 HIS A CA 1
ATOM 1473 C C . HIS A 1 182 ? -1.340 -9.240 -1.176 1.00 80.62 182 HIS A C 1
ATOM 1475 O O . HIS A 1 182 ? -2.434 -9.509 -0.689 1.00 80.62 182 HIS A O 1
ATOM 1481 N N . ASN A 1 183 ? -0.716 -8.076 -0.999 1.00 82.69 183 ASN A N 1
ATOM 1482 C CA . ASN A 1 183 ? -1.259 -6.940 -0.254 1.00 82.69 183 ASN A CA 1
ATOM 1483 C C . ASN A 1 183 ? -1.819 -5.856 -1.189 1.00 82.69 183 ASN A C 1
ATOM 1485 O O . ASN A 1 183 ? -1.929 -4.692 -0.805 1.00 82.69 183 ASN A O 1
ATOM 1489 N N . MET A 1 184 ? -2.149 -6.255 -2.420 1.00 85.50 184 MET A N 1
ATOM 1490 C CA . MET A 1 184 ? -2.733 -5.425 -3.467 1.00 85.50 184 MET A CA 1
ATOM 1491 C C . MET A 1 184 ? -4.036 -6.049 -3.958 1.00 85.50 184 MET A C 1
ATOM 1493 O O . MET A 1 184 ? -4.116 -7.263 -4.186 1.00 85.50 184 MET A O 1
ATOM 1497 N N . LEU A 1 185 ? -5.047 -5.208 -4.121 1.00 79.94 185 LEU A N 1
ATOM 1498 C CA . LEU A 1 185 ? -6.402 -5.561 -4.509 1.00 79.94 185 LEU A CA 1
ATOM 1499 C C . LEU A 1 185 ? -6.831 -4.653 -5.664 1.00 79.94 185 LEU A C 1
ATOM 1501 O O . LEU A 1 185 ? -6.856 -3.450 -5.497 1.00 79.94 185 LEU A O 1
ATOM 1505 N N . ILE A 1 186 ? -7.201 -5.184 -6.820 1.00 78.38 186 ILE A N 1
ATOM 1506 C CA . ILE A 1 186 ? -7.687 -4.373 -7.941 1.00 78.38 186 ILE A CA 1
ATOM 1507 C C . ILE A 1 186 ? -9.196 -4.245 -7.852 1.00 78.38 186 ILE A C 1
ATOM 1509 O O . ILE A 1 186 ? -9.897 -5.255 -7.723 1.00 78.38 186 ILE A O 1
ATOM 1513 N N . ARG A 1 187 ? -9.702 -3.018 -7.945 1.00 73.81 187 ARG A N 1
ATOM 1514 C CA . ARG A 1 187 ? -11.128 -2.788 -8.152 1.00 73.81 187 ARG A CA 1
ATOM 1515 C C . ARG A 1 187 ? -11.490 -3.155 -9.605 1.00 73.81 187 ARG A C 1
ATOM 1517 O O . ARG A 1 187 ? -10.780 -2.765 -10.521 1.00 73.81 187 ARG A O 1
ATOM 1524 N N . PRO A 1 188 ? -12.549 -3.940 -9.868 1.00 69.75 188 PRO A N 1
ATOM 1525 C CA . PRO A 1 188 ? -12.912 -4.301 -11.238 1.00 69.75 188 PRO A CA 1
ATOM 1526 C C . PRO A 1 188 ? -13.539 -3.152 -12.038 1.00 69.75 188 PRO A C 1
ATOM 1528 O O . PRO A 1 188 ? -13.434 -3.151 -13.260 1.00 69.75 188 PRO A O 1
ATOM 1531 N N . SER A 1 189 ? -14.230 -2.218 -11.371 1.00 69.06 189 SER A N 1
ATOM 1532 C CA . SER A 1 189 ? -15.049 -1.185 -12.027 1.00 69.06 189 SER A CA 1
ATOM 1533 C C . SER A 1 189 ? -14.222 -0.073 -12.669 1.00 69.06 189 SER A C 1
ATOM 1535 O O . SER A 1 189 ? -14.413 0.246 -13.837 1.00 69.06 189 SER A O 1
ATOM 1537 N N . ASP A 1 190 ? -13.280 0.487 -11.922 1.00 72.62 190 ASP A N 1
ATOM 1538 C CA . ASP A 1 190 ? -12.138 1.209 -12.462 1.00 72.62 190 ASP A CA 1
ATOM 1539 C C . ASP A 1 190 ? -10.918 0.424 -12.035 1.00 72.62 190 ASP A C 1
ATOM 1541 O O . ASP A 1 190 ? -10.893 -0.098 -10.945 1.00 72.62 190 ASP A O 1
ATOM 1545 N N . ARG A 1 191 ? -9.905 0.234 -12.846 1.00 74.62 191 ARG A N 1
ATOM 1546 C CA . ARG A 1 191 ? -8.888 -0.785 -12.562 1.00 74.62 191 ARG A CA 1
ATOM 1547 C C . ARG A 1 191 ? -7.878 -0.375 -11.483 1.00 74.62 191 ARG A C 1
ATOM 1549 O O . ARG A 1 191 ? -6.720 -0.738 -11.574 1.00 74.62 191 ARG A O 1
ATOM 1556 N N . ARG A 1 192 ? -8.277 0.397 -10.470 1.00 79.44 192 ARG A N 1
ATOM 1557 C CA . ARG A 1 192 ? -7.362 0.940 -9.468 1.00 79.44 192 ARG A CA 1
ATOM 1558 C C . ARG A 1 192 ? -6.842 -0.135 -8.517 1.00 79.44 192 ARG A C 1
ATOM 1560 O O . ARG A 1 192 ? -7.603 -0.961 -8.005 1.00 79.44 192 ARG A O 1
ATOM 1567 N N . CYS A 1 193 ? -5.548 -0.060 -8.217 1.00 84.19 193 CYS A N 1
ATOM 1568 C CA . CYS A 1 193 ? -4.878 -0.913 -7.239 1.00 84.19 193 CYS A CA 1
ATOM 1569 C C . CYS A 1 193 ? -5.024 -0.358 -5.829 1.00 84.19 193 CYS A C 1
ATOM 1571 O O . CYS A 1 193 ? -4.509 0.705 -5.517 1.00 84.19 193 CYS A O 1
ATOM 1573 N N . ILE A 1 194 ? -5.686 -1.112 -4.966 1.00 80.62 194 ILE A N 1
ATOM 1574 C CA . ILE A 1 194 ? -5.849 -0.862 -3.545 1.00 80.62 194 ILE A CA 1
ATOM 1575 C C . ILE A 1 194 ? -4.755 -1.582 -2.765 1.00 80.62 194 ILE A C 1
ATOM 1577 O O . ILE A 1 194 ? -4.693 -2.810 -2.795 1.00 80.62 194 ILE A O 1
ATOM 1581 N N . GLY A 1 195 ? -3.926 -0.860 -2.013 1.00 82.06 195 GLY A N 1
ATOM 1582 C CA . GLY A 1 195 ? -2.972 -1.507 -1.110 1.00 82.06 195 GLY A CA 1
ATOM 1583 C C . GLY A 1 195 ? -3.354 -1.458 0.360 1.00 82.06 195 GLY A C 1
ATOM 1584 O O . GLY A 1 195 ? -3.919 -0.474 0.831 1.00 82.06 195 GLY A O 1
ATOM 1585 N N . ILE A 1 196 ? -2.963 -2.509 1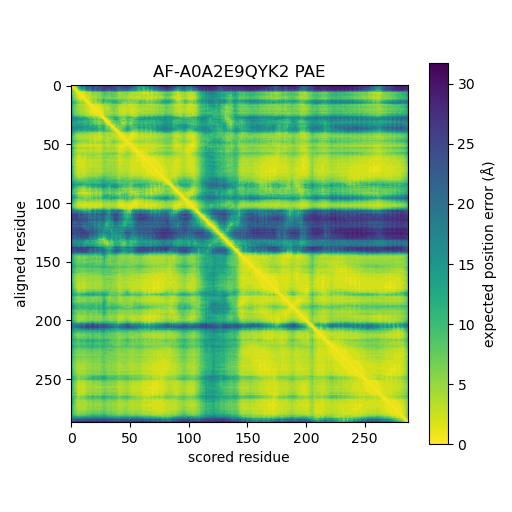.079 1.00 79.56 196 ILE A N 1
ATOM 1586 C CA . ILE A 1 196 ? -3.195 -2.703 2.520 1.00 79.56 196 ILE A CA 1
ATOM 1587 C C . ILE A 1 196 ? -1.932 -3.231 3.225 1.00 79.56 196 ILE A C 1
ATOM 1589 O O . ILE A 1 196 ? -0.956 -3.584 2.560 1.00 79.56 196 ILE A O 1
ATOM 1593 N N . ASP A 1 197 ? -1.956 -3.363 4.552 1.00 82.94 197 ASP A N 1
ATOM 1594 C CA . ASP A 1 197 ? -0.905 -4.035 5.340 1.00 82.94 197 ASP A CA 1
ATOM 1595 C C . ASP A 1 197 ? 0.444 -3.295 5.266 1.00 82.94 197 ASP A C 1
ATOM 1597 O O . ASP A 1 197 ? 1.441 -3.781 4.723 1.00 82.94 197 ASP A O 1
ATOM 1601 N N . TYR A 1 198 ? 0.450 -2.065 5.779 1.00 87.62 198 TYR A N 1
ATOM 1602 C CA . TYR A 1 198 ? 1.597 -1.152 5.792 1.00 87.62 198 TYR A CA 1
ATOM 1603 C C . TYR A 1 198 ? 2.322 -1.079 7.138 1.00 87.62 198 TYR A C 1
ATOM 1605 O O . TYR A 1 198 ? 3.330 -0.386 7.240 1.00 87.62 198 TYR A O 1
ATOM 1613 N N . ASP A 1 199 ? 1.861 -1.768 8.176 1.00 87.25 199 ASP A N 1
ATOM 1614 C CA . ASP A 1 199 ? 2.406 -1.650 9.530 1.00 87.25 199 ASP A CA 1
ATOM 1615 C C . ASP A 1 199 ? 3.748 -2.374 9.749 1.00 87.25 199 ASP A C 1
ATOM 1617 O O . ASP A 1 199 ? 4.457 -2.085 10.722 1.00 87.25 199 ASP A O 1
ATOM 1621 N N . GLU A 1 200 ? 4.119 -3.306 8.864 1.00 86.56 200 GLU A N 1
ATOM 1622 C CA . GLU A 1 200 ? 5.397 -4.025 8.925 1.00 86.56 200 GLU A CA 1
ATOM 1623 C C . GLU A 1 200 ? 6.550 -3.160 8.393 1.00 86.56 200 GLU A C 1
ATOM 1625 O O . GLU A 1 200 ? 6.430 -2.493 7.365 1.00 86.56 200 GLU A O 1
ATOM 1630 N N . ASN A 1 201 ? 7.711 -3.205 9.051 1.00 86.69 201 ASN A N 1
ATOM 1631 C CA . ASN A 1 201 ? 8.945 -2.637 8.509 1.00 86.69 201 ASN A CA 1
ATOM 1632 C C . ASN A 1 201 ? 9.695 -3.684 7.694 1.00 86.69 201 ASN A C 1
ATOM 1634 O O . ASN A 1 201 ? 9.863 -4.827 8.126 1.00 86.69 201 ASN A O 1
ATOM 1638 N N . ARG A 1 202 ? 10.189 -3.276 6.528 1.00 84.56 202 ARG A N 1
ATOM 1639 C CA . ARG A 1 202 ? 11.199 -4.029 5.794 1.00 84.56 202 ARG A CA 1
ATOM 1640 C C . ARG A 1 202 ? 12.484 -3.990 6.618 1.00 84.56 202 ARG A C 1
ATOM 1642 O O . ARG A 1 202 ? 12.865 -2.929 7.112 1.00 84.56 202 ARG A O 1
ATOM 1649 N N . LYS A 1 203 ? 13.132 -5.143 6.793 1.00 78.50 203 LYS A N 1
ATOM 1650 C CA . LYS A 1 203 ? 14.499 -5.171 7.325 1.00 78.50 203 LYS A CA 1
ATOM 1651 C C . LYS A 1 203 ? 15.379 -4.477 6.292 1.00 78.50 203 LYS A C 1
ATOM 1653 O O . LYS A 1 203 ? 15.339 -4.885 5.135 1.00 78.50 203 LYS A O 1
ATOM 1658 N N . ASP A 1 204 ? 16.065 -3.408 6.682 1.00 66.00 204 ASP A N 1
ATOM 1659 C CA . ASP A 1 204 ? 16.981 -2.726 5.772 1.00 66.00 204 ASP A CA 1
ATOM 1660 C C . ASP A 1 204 ? 18.059 -3.721 5.352 1.00 66.00 204 ASP A C 1
ATOM 1662 O O . ASP A 1 204 ? 18.818 -4.212 6.187 1.00 66.00 204 ASP A O 1
ATOM 1666 N N . ASP A 1 205 ? 18.075 -4.043 4.065 1.00 60.59 205 ASP A N 1
ATOM 1667 C CA . ASP A 1 205 ? 19.183 -4.744 3.445 1.00 60.59 205 ASP A CA 1
ATOM 1668 C C . ASP A 1 205 ? 19.915 -3.707 2.598 1.00 60.59 205 ASP A C 1
ATOM 1670 O O . ASP A 1 205 ? 19.377 -3.193 1.614 1.00 60.59 205 ASP A O 1
ATOM 1674 N N . ALA A 1 206 ? 21.100 -3.309 3.056 1.00 54.31 206 ALA A N 1
ATOM 1675 C CA . ALA A 1 206 ? 21.870 -2.206 2.483 1.00 54.31 206 ALA A CA 1
ATOM 1676 C C . ALA A 1 206 ? 22.399 -2.508 1.063 1.00 54.31 206 ALA A C 1
ATOM 1678 O O . ALA A 1 206 ? 22.979 -1.629 0.428 1.00 54.31 206 ALA A O 1
ATOM 1679 N N . HIS A 1 207 ? 22.192 -3.728 0.556 1.00 60.22 207 HIS A N 1
ATOM 1680 C CA . HIS A 1 207 ? 22.820 -4.253 -0.660 1.00 60.22 207 HIS A CA 1
ATOM 1681 C C . HIS A 1 207 ? 21.815 -4.910 -1.615 1.00 60.22 207 HIS A C 1
ATOM 1683 O O . HIS A 1 207 ? 22.017 -6.024 -2.088 1.00 60.22 207 HIS A O 1
ATOM 1689 N N . CYS A 1 208 ? 20.700 -4.226 -1.871 1.00 72.94 208 CYS A N 1
ATOM 1690 C CA . CYS A 1 208 ? 19.736 -4.666 -2.870 1.00 72.94 208 CYS A CA 1
ATOM 1691 C C . CYS A 1 208 ? 20.057 -4.047 -4.243 1.00 72.94 208 CYS A C 1
ATOM 1693 O O . CYS A 1 208 ? 19.944 -2.829 -4.428 1.00 72.94 208 CYS A O 1
ATOM 1695 N N . ASP A 1 209 ? 20.423 -4.898 -5.204 1.00 79.25 209 ASP A N 1
ATOM 1696 C CA . ASP A 1 209 ? 20.896 -4.506 -6.546 1.00 79.25 209 ASP A CA 1
ATOM 1697 C C . ASP A 1 209 ? 19.941 -4.962 -7.667 1.00 79.25 209 ASP A C 1
ATOM 1699 O O . ASP A 1 209 ? 20.195 -4.721 -8.846 1.00 79.25 209 ASP A O 1
ATOM 1703 N N . ASP A 1 210 ? 18.829 -5.604 -7.301 1.00 85.06 210 ASP A N 1
ATOM 1704 C CA . ASP A 1 210 ? 17.846 -6.199 -8.208 1.00 85.06 210 ASP A CA 1
ATOM 1705 C C . ASP A 1 210 ? 16.441 -5.622 -7.960 1.00 85.06 210 ASP A C 1
ATOM 1707 O O . ASP A 1 210 ? 15.979 -5.531 -6.821 1.00 85.06 210 ASP A O 1
ATOM 1711 N N . TRP A 1 211 ? 15.730 -5.261 -9.037 1.00 85.38 211 TRP A N 1
ATOM 1712 C CA . TRP A 1 211 ? 14.375 -4.691 -8.973 1.00 85.38 211 TRP A CA 1
ATOM 1713 C C . TRP A 1 211 ? 13.388 -5.549 -8.186 1.00 85.38 211 TRP A C 1
ATOM 1715 O O . TRP A 1 211 ? 12.544 -5.025 -7.459 1.00 85.38 211 TRP A O 1
ATOM 1725 N N . PHE A 1 212 ? 13.468 -6.870 -8.311 1.00 87.25 212 PHE A N 1
ATOM 1726 C CA . PHE A 1 212 ? 12.542 -7.762 -7.630 1.00 87.25 212 PHE A CA 1
ATOM 1727 C C . PHE A 1 212 ? 12.856 -7.883 -6.148 1.00 87.25 212 PHE A C 1
ATOM 1729 O O . PHE A 1 212 ? 11.937 -7.980 -5.338 1.00 87.25 212 PHE A O 1
ATOM 1736 N N . GLU A 1 213 ? 14.127 -7.829 -5.779 1.00 85.25 213 GLU A N 1
ATOM 1737 C CA . GLU A 1 213 ? 14.542 -7.780 -4.378 1.00 85.25 213 GLU A CA 1
ATOM 1738 C C . GLU A 1 213 ? 14.149 -6.437 -3.737 1.00 85.25 213 GLU A C 1
ATOM 1740 O O . GLU A 1 213 ? 13.719 -6.400 -2.579 1.00 85.25 213 GLU A O 1
ATOM 1745 N N . MET A 1 214 ? 14.156 -5.340 -4.509 1.00 87.19 214 MET A N 1
ATOM 1746 C CA . MET A 1 214 ? 13.659 -4.041 -4.044 1.00 87.19 214 MET A CA 1
ATOM 1747 C C . MET A 1 214 ? 12.138 -4.073 -3.867 1.00 87.19 214 MET A C 1
ATOM 1749 O O . MET A 1 214 ? 11.625 -3.685 -2.822 1.00 87.19 214 MET A O 1
ATOM 1753 N N . MET A 1 215 ? 11.386 -4.562 -4.851 1.00 86.81 215 MET A N 1
ATOM 1754 C CA . MET A 1 215 ? 9.923 -4.437 -4.858 1.00 86.81 215 MET A CA 1
ATOM 1755 C C . MET A 1 215 ? 9.206 -5.505 -4.023 1.00 86.81 215 MET A C 1
ATOM 1757 O O . MET A 1 215 ? 8.143 -5.243 -3.460 1.00 86.81 215 MET A O 1
ATOM 1761 N N . PHE A 1 216 ? 9.776 -6.702 -3.889 1.00 85.44 216 PHE A N 1
ATOM 1762 C CA . PHE A 1 216 ? 9.114 -7.836 -3.247 1.00 85.44 216 PHE A CA 1
ATOM 1763 C C . PHE A 1 216 ? 9.822 -8.234 -1.952 1.00 85.44 216 PHE A C 1
ATOM 1765 O O . PHE A 1 216 ? 11.045 -8.219 -1.862 1.00 85.44 216 PHE A O 1
ATOM 1772 N N . LYS A 1 217 ? 9.051 -8.658 -0.945 1.00 78.56 217 LYS A N 1
ATOM 1773 C CA . LYS A 1 217 ? 9.585 -9.255 0.294 1.00 78.56 217 LYS A CA 1
ATOM 1774 C C . LYS A 1 217 ? 10.390 -10.532 0.034 1.00 78.56 217 LYS A C 1
ATOM 1776 O O . LYS A 1 217 ? 11.292 -10.863 0.794 1.00 78.56 217 LYS A O 1
ATOM 1781 N N . ALA A 1 218 ? 10.017 -11.275 -1.004 1.00 79.19 218 ALA A N 1
ATOM 1782 C CA . ALA A 1 218 ? 10.708 -12.468 -1.461 1.00 79.19 218 ALA A CA 1
ATOM 1783 C C . ALA A 1 218 ? 10.708 -12.485 -2.987 1.00 79.19 218 ALA A C 1
ATOM 1785 O O . ALA A 1 218 ? 9.709 -12.110 -3.608 1.00 79.19 218 ALA A O 1
ATOM 1786 N N . LYS A 1 219 ? 11.812 -12.951 -3.579 1.00 82.12 219 LYS A N 1
ATOM 1787 C CA . LYS A 1 219 ? 11.965 -13.021 -5.032 1.00 82.12 219 LYS A CA 1
ATOM 1788 C C . LYS A 1 219 ? 10.793 -13.800 -5.658 1.00 82.12 219 LYS A C 1
ATOM 1790 O O . LYS A 1 219 ? 10.476 -14.893 -5.174 1.00 82.12 219 LYS A O 1
ATOM 1795 N N . PRO A 1 220 ? 10.139 -13.268 -6.706 1.00 84.50 220 PRO A N 1
ATOM 1796 C CA . PRO A 1 220 ? 9.052 -13.962 -7.383 1.00 84.50 220 PRO A CA 1
ATOM 1797 C C . PRO A 1 220 ? 9.484 -15.327 -7.935 1.00 84.50 220 PRO A C 1
ATOM 1799 O O . PRO A 1 220 ? 10.661 -15.580 -8.202 1.00 84.50 220 PRO A O 1
ATOM 1802 N N . ALA A 1 221 ? 8.519 -16.230 -8.124 1.00 85.69 221 ALA A N 1
ATOM 1803 C CA . ALA A 1 221 ? 8.801 -17.560 -8.658 1.00 85.69 221 ALA A CA 1
ATOM 1804 C C . ALA A 1 221 ? 9.429 -17.476 -10.060 1.00 85.69 221 ALA A C 1
ATOM 1806 O O . ALA A 1 221 ? 8.966 -16.713 -10.907 1.00 85.69 221 ALA A O 1
ATOM 1807 N N . LYS A 1 222 ? 10.434 -18.318 -10.345 1.00 87.31 222 LYS A N 1
ATOM 1808 C CA . LYS A 1 222 ? 11.145 -18.324 -11.641 1.00 87.31 222 LYS A CA 1
ATOM 1809 C C . LYS A 1 222 ? 10.209 -18.408 -12.852 1.00 87.31 222 LYS A C 1
ATOM 1811 O O . LYS A 1 222 ? 10.502 -17.812 -13.878 1.00 87.31 222 LYS A O 1
ATOM 1816 N N . SER A 1 223 ? 9.080 -19.106 -12.721 1.00 87.56 223 SER A N 1
ATOM 1817 C CA . SER A 1 223 ? 8.086 -19.261 -13.788 1.00 87.56 223 SER A CA 1
ATOM 1818 C C . SER A 1 223 ? 7.362 -17.969 -14.173 1.00 87.56 223 SER A C 1
ATOM 1820 O O . SER A 1 223 ? 6.891 -17.870 -15.300 1.00 87.56 223 SER A O 1
ATOM 1822 N N . ILE A 1 224 ? 7.261 -16.988 -13.269 1.00 87.00 224 ILE A N 1
ATOM 1823 C CA . ILE A 1 224 ? 6.586 -15.708 -13.541 1.00 87.00 224 ILE A CA 1
ATOM 1824 C C . ILE A 1 224 ? 7.567 -14.578 -13.864 1.00 87.00 224 ILE A C 1
ATOM 1826 O O . ILE A 1 224 ? 7.164 -13.581 -14.453 1.00 87.00 224 ILE A O 1
ATOM 1830 N N . MET A 1 225 ? 8.851 -14.745 -13.534 1.00 88.44 225 MET A N 1
ATOM 1831 C CA . MET A 1 225 ? 9.896 -13.733 -13.739 1.00 88.44 225 MET A CA 1
ATOM 1832 C C . MET A 1 225 ? 9.966 -13.174 -15.172 1.00 88.44 225 MET A C 1
ATOM 1834 O O . MET A 1 225 ? 10.041 -11.952 -15.285 1.00 88.44 225 MET A O 1
ATOM 1838 N N . PRO A 1 226 ? 9.892 -13.978 -16.258 1.00 90.38 226 PRO A N 1
ATOM 1839 C CA . PRO A 1 226 ? 9.940 -13.432 -17.618 1.00 90.38 226 PRO A CA 1
ATOM 1840 C C . PRO A 1 226 ? 8.801 -12.449 -17.906 1.00 90.38 226 PRO A C 1
ATOM 1842 O O . PRO A 1 226 ? 9.040 -11.367 -18.426 1.00 90.38 226 PRO A O 1
ATOM 1845 N N . ALA A 1 227 ? 7.576 -12.785 -17.493 1.00 90.88 227 ALA A N 1
ATOM 1846 C CA . ALA A 1 227 ? 6.426 -11.904 -17.670 1.00 90.88 227 ALA A CA 1
ATOM 1847 C C . ALA A 1 227 ? 6.527 -10.649 -16.793 1.00 90.88 227 ALA A C 1
ATOM 1849 O O . ALA A 1 227 ? 6.144 -9.567 -17.219 1.00 90.88 227 ALA A O 1
ATOM 1850 N N . LEU A 1 228 ? 7.067 -10.762 -15.576 1.00 89.94 228 LEU A N 1
ATOM 1851 C CA . LEU A 1 228 ? 7.287 -9.587 -14.735 1.00 89.94 228 LEU A CA 1
ATOM 1852 C C . LEU A 1 228 ? 8.322 -8.629 -15.341 1.00 89.94 228 LEU A C 1
ATOM 1854 O O . LEU A 1 228 ? 8.115 -7.421 -15.309 1.00 89.94 228 LEU A O 1
ATOM 1858 N N . LEU A 1 229 ? 9.409 -9.164 -15.904 1.00 89.69 229 LEU A N 1
ATOM 1859 C CA . LEU A 1 229 ? 10.417 -8.376 -16.617 1.00 89.69 229 LEU A CA 1
ATOM 1860 C C . LEU A 1 229 ? 9.819 -7.685 -17.845 1.00 89.69 229 LEU A C 1
ATOM 1862 O O . LEU A 1 229 ? 10.022 -6.490 -18.025 1.00 89.69 229 LEU A O 1
ATOM 1866 N N . GLU A 1 230 ? 9.049 -8.411 -18.653 1.00 91.69 230 GLU A N 1
ATOM 1867 C CA . GLU A 1 230 ? 8.346 -7.851 -19.813 1.00 91.69 230 GLU A CA 1
ATOM 1868 C C . GLU A 1 230 ? 7.372 -6.739 -19.381 1.00 91.69 230 GLU A C 1
ATOM 1870 O O . GLU A 1 230 ? 7.377 -5.657 -19.958 1.00 91.69 230 GLU A O 1
ATOM 1875 N N . SER A 1 231 ? 6.618 -6.939 -18.294 1.00 92.69 231 SER A N 1
ATOM 1876 C CA . SER A 1 231 ? 5.721 -5.916 -17.738 1.00 92.69 231 SER A CA 1
ATOM 1877 C C . SER A 1 231 ? 6.459 -4.658 -17.268 1.00 92.69 231 SER A C 1
ATOM 1879 O O . SER A 1 231 ? 5.963 -3.557 -17.498 1.00 92.69 231 SER A O 1
ATOM 1881 N N . LEU A 1 232 ? 7.637 -4.797 -16.645 1.00 90.56 232 LEU A N 1
ATOM 1882 C CA . LEU A 1 232 ? 8.482 -3.653 -16.279 1.00 90.56 232 LEU A CA 1
ATOM 1883 C C . LEU A 1 232 ? 8.907 -2.848 -17.512 1.00 90.56 232 LEU A C 1
ATOM 1885 O O . LEU A 1 232 ? 8.938 -1.621 -17.449 1.00 90.56 232 LEU A O 1
ATOM 1889 N N . GLN A 1 233 ? 9.207 -3.519 -18.628 1.00 90.69 233 GLN A N 1
ATOM 1890 C CA . GLN A 1 233 ? 9.564 -2.842 -19.879 1.00 90.69 233 GLN A CA 1
ATOM 1891 C C . GLN A 1 233 ? 8.371 -2.131 -20.507 1.00 90.69 233 GLN A C 1
ATOM 1893 O O . GLN A 1 233 ? 8.492 -0.972 -20.896 1.00 90.69 233 GLN A O 1
ATOM 1898 N N . VAL A 1 234 ? 7.211 -2.792 -20.556 1.00 93.12 234 VAL A N 1
ATOM 1899 C CA . VAL A 1 234 ? 5.963 -2.193 -21.058 1.00 93.12 234 VAL A CA 1
ATOM 1900 C C . VAL A 1 234 ? 5.638 -0.904 -20.301 1.00 93.12 234 VAL A C 1
ATOM 1902 O O . VAL A 1 234 ? 5.275 0.097 -20.914 1.00 93.12 234 VAL A O 1
ATOM 1905 N N . HIS A 1 235 ? 5.833 -0.898 -18.980 1.00 92.81 235 HIS A N 1
ATOM 1906 C CA . HIS A 1 235 ? 5.502 0.243 -18.123 1.00 92.81 235 HIS A CA 1
ATOM 1907 C C . HIS A 1 235 ? 6.667 1.194 -17.860 1.00 92.81 235 HIS A C 1
ATOM 1909 O O . HIS A 1 235 ? 6.541 2.073 -17.010 1.00 92.81 235 HIS A O 1
ATOM 1915 N N . ARG A 1 236 ? 7.792 1.068 -18.578 1.00 92.50 236 ARG A N 1
ATOM 1916 C CA . ARG A 1 236 ? 9.018 1.839 -18.312 1.00 92.50 236 ARG A CA 1
ATOM 1917 C C . ARG A 1 236 ? 8.746 3.343 -18.211 1.00 92.50 236 ARG A C 1
ATOM 1919 O O . ARG A 1 236 ? 9.159 3.979 -17.248 1.00 92.50 236 ARG A O 1
ATOM 1926 N N . GLU A 1 237 ? 8.003 3.915 -19.153 1.00 93.06 237 GLU A N 1
ATOM 1927 C CA . GLU A 1 237 ? 7.724 5.355 -19.123 1.00 93.06 237 GLU A CA 1
ATOM 1928 C C . GLU A 1 237 ? 6.884 5.768 -17.906 1.00 93.06 237 GLU A C 1
ATOM 1930 O O . GLU A 1 237 ? 7.200 6.755 -17.246 1.00 93.06 237 GLU A O 1
ATOM 1935 N N . HIS A 1 238 ? 5.878 4.973 -17.537 1.00 92.50 238 HIS A N 1
ATOM 1936 C CA . HIS A 1 238 ? 5.096 5.213 -16.325 1.00 92.50 238 HIS A CA 1
ATOM 1937 C C . HIS A 1 238 ? 5.987 5.171 -15.071 1.00 92.50 238 HIS A C 1
ATOM 1939 O O . HIS A 1 238 ? 5.953 6.095 -14.261 1.00 92.50 238 HIS A O 1
ATOM 1945 N N . LEU A 1 239 ? 6.852 4.158 -14.936 1.00 93.25 239 LEU A N 1
ATOM 1946 C CA . LEU A 1 239 ? 7.766 4.041 -13.791 1.00 93.25 239 LEU A CA 1
ATOM 1947 C C . LEU A 1 239 ? 8.759 5.204 -13.720 1.00 93.25 239 LEU A C 1
ATOM 1949 O O . LEU A 1 239 ? 9.087 5.662 -12.626 1.00 93.25 239 LEU A O 1
ATOM 1953 N N . ARG A 1 240 ? 9.200 5.721 -14.872 1.00 94.56 240 ARG A N 1
ATOM 1954 C CA . ARG A 1 240 ? 10.042 6.920 -14.951 1.00 94.56 240 ARG A CA 1
ATOM 1955 C C . ARG A 1 240 ? 9.320 8.138 -14.375 1.00 94.56 240 ARG A C 1
ATOM 1957 O O . ARG A 1 240 ? 9.899 8.841 -13.550 1.00 94.56 240 ARG A O 1
ATOM 1964 N N . VAL A 1 241 ? 8.055 8.345 -14.744 1.00 94.69 241 VAL A N 1
ATOM 1965 C CA . VAL A 1 241 ? 7.220 9.433 -14.204 1.00 94.69 241 VAL A CA 1
ATOM 1966 C C . VAL A 1 241 ? 7.027 9.283 -12.692 1.00 94.69 241 VAL A C 1
ATOM 1968 O O . VAL A 1 241 ? 7.204 10.259 -11.962 1.00 94.69 241 VAL A O 1
ATOM 1971 N N . VAL A 1 242 ? 6.747 8.071 -12.199 1.00 94.12 242 VAL A N 1
ATOM 1972 C CA . VAL A 1 242 ? 6.632 7.795 -10.754 1.00 94.12 242 VAL A CA 1
ATOM 1973 C C . VAL A 1 242 ? 7.943 8.113 -10.023 1.00 94.12 242 VAL A C 1
ATOM 1975 O O . VAL A 1 242 ? 7.922 8.762 -8.979 1.00 94.12 242 VAL A O 1
ATOM 1978 N N . LEU A 1 243 ? 9.101 7.709 -10.563 1.00 95.06 243 LEU A N 1
ATOM 1979 C CA . LEU A 1 243 ? 10.411 8.015 -9.968 1.00 95.06 243 LEU A CA 1
ATOM 1980 C C . LEU A 1 243 ? 10.682 9.519 -9.903 1.00 95.06 243 LEU A C 1
ATOM 1982 O O . LEU A 1 243 ? 11.150 9.998 -8.871 1.00 95.06 243 LEU A O 1
ATOM 1986 N N . THR A 1 244 ? 10.383 10.260 -10.972 1.00 94.56 244 THR A N 1
ATOM 1987 C CA . THR A 1 244 ? 10.521 11.723 -10.994 1.00 94.56 244 THR A CA 1
ATOM 1988 C C . THR A 1 244 ? 9.612 12.371 -9.954 1.00 94.56 244 THR A C 1
ATOM 1990 O O . THR A 1 244 ? 10.079 13.169 -9.144 1.00 94.56 244 THR A O 1
ATOM 1993 N N . ARG A 1 245 ? 8.340 11.959 -9.892 1.00 92.62 245 ARG A N 1
ATOM 1994 C CA . ARG A 1 245 ? 7.384 12.438 -8.885 1.00 92.62 245 ARG A CA 1
ATOM 1995 C C . ARG A 1 245 ? 7.895 12.193 -7.467 1.00 92.62 245 ARG A C 1
ATOM 1997 O O . ARG A 1 245 ? 7.820 13.088 -6.625 1.00 92.62 245 ARG A O 1
ATOM 2004 N N . LEU A 1 246 ? 8.417 10.999 -7.188 1.00 94.56 246 LEU A N 1
ATOM 2005 C CA . LEU A 1 246 ? 8.978 10.656 -5.882 1.00 94.56 246 LEU A CA 1
ATOM 2006 C C . LEU A 1 246 ? 10.200 11.509 -5.546 1.00 94.56 246 LEU A C 1
ATOM 2008 O O . LEU A 1 246 ? 10.286 12.009 -4.432 1.00 94.56 246 LEU A O 1
ATOM 2012 N N . GLU A 1 247 ? 11.115 11.708 -6.491 1.00 94.44 247 GLU A N 1
ATOM 2013 C CA . GLU A 1 247 ? 12.306 12.543 -6.300 1.00 94.44 247 GLU A CA 1
ATOM 2014 C C . GLU A 1 247 ? 11.944 13.993 -5.951 1.00 94.44 247 GLU A C 1
ATOM 2016 O O . GLU A 1 247 ? 12.538 14.579 -5.046 1.00 94.44 247 GLU A O 1
ATOM 2021 N N . GLU A 1 248 ? 10.933 14.549 -6.616 1.00 91.50 248 GLU A N 1
ATOM 2022 C CA . GLU A 1 248 ? 10.460 15.916 -6.385 1.00 91.50 248 G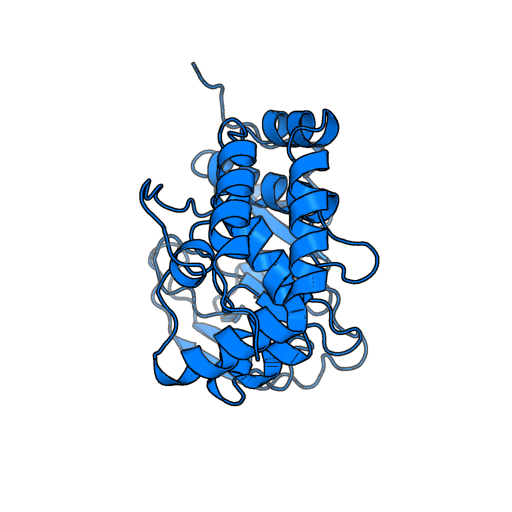LU A CA 1
ATOM 2023 C C . GLU A 1 248 ? 9.678 16.064 -5.072 1.00 91.50 2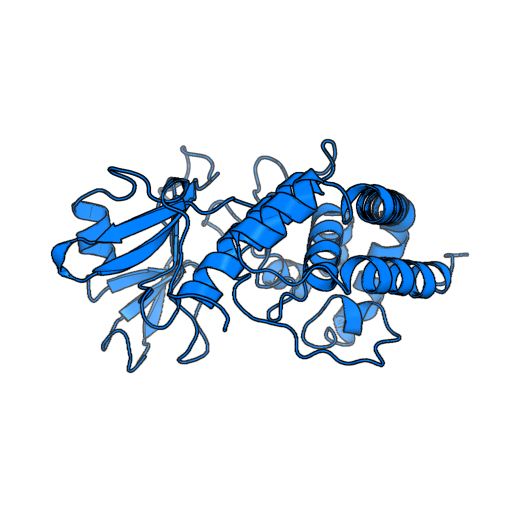48 GLU A C 1
ATOM 2025 O O . GLU A 1 248 ? 9.763 17.096 -4.400 1.00 91.50 248 GLU A O 1
ATOM 2030 N N . SER A 1 249 ? 8.889 15.051 -4.700 1.00 90.31 249 SER A N 1
ATOM 2031 C CA . SER A 1 249 ? 7.874 15.183 -3.646 1.00 90.31 249 SER A CA 1
ATOM 2032 C C . SER A 1 249 ? 8.219 14.495 -2.330 1.00 90.31 249 SER A C 1
ATOM 2034 O O . SER A 1 249 ? 7.717 14.933 -1.290 1.00 90.31 249 SER A O 1
ATOM 2036 N N . CYS A 1 250 ? 9.088 13.475 -2.307 1.00 89.69 250 CYS A N 1
ATOM 2037 C CA . CYS A 1 250 ? 9.332 12.696 -1.086 1.00 89.69 250 CYS A CA 1
ATOM 2038 C C . CYS A 1 250 ? 9.953 13.543 0.032 1.00 89.69 250 CYS A C 1
ATOM 2040 O O . CYS A 1 250 ? 9.739 13.267 1.207 1.00 89.69 250 CYS A O 1
ATOM 2042 N N . ALA A 1 251 ? 10.693 14.596 -0.326 1.00 85.69 251 ALA A N 1
ATOM 2043 C CA . ALA A 1 251 ? 11.277 15.550 0.613 1.00 85.69 251 ALA A CA 1
ATOM 2044 C C . ALA A 1 251 ? 10.470 16.856 0.739 1.00 85.69 251 ALA A C 1
ATOM 2046 O O . ALA A 1 251 ? 10.959 17.812 1.341 1.00 85.69 251 ALA A O 1
ATOM 2047 N N . SER A 1 252 ? 9.257 16.928 0.184 1.00 92.75 252 SER A N 1
ATOM 2048 C CA . SER A 1 252 ? 8.403 18.116 0.296 1.00 92.75 252 SER A CA 1
ATOM 2049 C C . SER A 1 252 ? 8.025 18.409 1.753 1.00 92.75 252 SER A C 1
ATOM 2051 O O . SER A 1 252 ? 7.951 17.505 2.587 1.00 92.75 252 SER A O 1
ATOM 2053 N N . LYS A 1 253 ? 7.738 19.681 2.064 1.00 93.69 253 LYS A N 1
ATOM 2054 C CA . LYS A 1 253 ? 7.293 20.095 3.408 1.00 93.69 253 LYS A CA 1
ATOM 2055 C C . LYS A 1 253 ? 6.025 19.365 3.856 1.00 93.69 253 LYS A C 1
ATOM 2057 O O . LYS A 1 253 ? 5.892 19.045 5.028 1.00 93.69 253 LYS A O 1
ATOM 2062 N N . GLU A 1 254 ? 5.117 19.089 2.922 1.00 93.94 254 GLU A N 1
ATOM 2063 C CA . GLU A 1 254 ? 3.896 18.324 3.181 1.00 93.94 254 GLU A CA 1
ATOM 2064 C C . GLU A 1 254 ? 4.221 16.886 3.608 1.00 93.94 254 GLU A C 1
ATOM 2066 O O . GLU A 1 254 ? 3.766 16.434 4.655 1.00 93.94 254 GLU A O 1
ATOM 2071 N N . CYS A 1 255 ? 5.089 16.193 2.864 1.00 94.00 255 CYS A N 1
ATOM 2072 C CA . CYS A 1 255 ? 5.502 14.830 3.204 1.00 94.00 255 CYS A CA 1
ATOM 2073 C C . CYS A 1 255 ? 6.289 14.767 4.518 1.00 94.00 255 CYS A C 1
ATOM 2075 O O . CYS A 1 255 ? 6.117 13.821 5.285 1.00 94.00 255 CYS A O 1
ATOM 2077 N N . GLN A 1 256 ? 7.117 15.775 4.806 1.00 92.94 256 GLN A N 1
ATOM 2078 C CA . GLN A 1 256 ? 7.809 15.893 6.093 1.00 92.94 256 GLN A CA 1
ATOM 2079 C C . GLN A 1 256 ? 6.813 16.067 7.245 1.00 92.94 256 GLN A C 1
ATOM 2081 O O . GLN A 1 256 ? 6.906 15.344 8.232 1.00 92.94 256 GLN A O 1
ATOM 2086 N N . ALA A 1 257 ? 5.811 16.937 7.092 1.00 92.62 257 ALA A N 1
ATOM 2087 C CA . ALA A 1 257 ? 4.780 17.142 8.107 1.00 92.62 257 ALA A CA 1
ATOM 2088 C C . ALA A 1 257 ? 3.967 15.863 8.376 1.00 92.62 257 ALA A C 1
ATOM 2090 O O . ALA A 1 257 ? 3.682 15.544 9.531 1.00 92.62 257 ALA A O 1
ATOM 2091 N N . ILE A 1 258 ? 3.634 15.097 7.330 1.00 92.62 258 ILE A N 1
ATOM 2092 C CA . ILE A 1 258 ? 2.994 13.782 7.479 1.00 92.62 258 ILE A CA 1
ATOM 2093 C C . ILE A 1 258 ? 3.936 12.824 8.220 1.00 92.62 258 ILE A C 1
ATOM 2095 O O . ILE A 1 258 ? 3.531 12.174 9.182 1.00 92.62 258 ILE A O 1
ATOM 2099 N N . ALA A 1 259 ? 5.206 12.748 7.815 1.00 92.12 259 ALA A N 1
ATOM 2100 C CA . ALA A 1 259 ? 6.177 11.866 8.455 1.00 92.12 259 ALA A CA 1
ATOM 2101 C C . ALA A 1 259 ? 6.312 12.160 9.956 1.00 92.12 259 ALA A C 1
ATOM 2103 O O . ALA A 1 259 ? 6.241 11.242 10.772 1.00 92.12 259 ALA A O 1
ATOM 2104 N N . GLU A 1 260 ? 6.441 13.433 10.321 1.00 91.19 260 GLU A N 1
ATOM 2105 C CA . GLU A 1 260 ? 6.544 13.896 11.705 1.00 91.19 260 GLU A CA 1
ATOM 2106 C C . GLU A 1 260 ? 5.276 13.586 12.506 1.00 91.19 260 GLU A C 1
ATOM 2108 O O . GLU A 1 260 ? 5.367 13.007 13.590 1.00 91.19 260 GLU A O 1
ATOM 2113 N N . ALA A 1 261 ? 4.094 13.873 11.949 1.00 89.19 261 ALA A N 1
ATOM 2114 C CA . ALA A 1 261 ? 2.809 13.612 12.603 1.00 89.19 261 ALA A CA 1
ATOM 2115 C C . ALA A 1 261 ? 2.580 12.125 12.930 1.00 89.19 261 ALA A C 1
ATOM 2117 O O . ALA A 1 261 ? 1.830 11.805 13.854 1.00 89.19 261 ALA A O 1
ATOM 2118 N N . HIS A 1 262 ? 3.227 11.224 12.186 1.00 90.31 262 HIS A N 1
ATOM 2119 C CA . HIS A 1 262 ? 3.111 9.772 12.343 1.00 90.31 262 HIS A CA 1
ATOM 2120 C C . HIS A 1 262 ? 4.381 9.101 12.886 1.00 90.31 262 HIS A C 1
ATOM 2122 O O . HIS A 1 262 ? 4.453 7.872 12.947 1.00 90.31 262 HIS A O 1
ATOM 2128 N N . GLY A 1 263 ? 5.396 9.871 13.286 1.00 88.19 263 GLY A N 1
ATOM 2129 C CA . GLY A 1 263 ? 6.658 9.326 13.801 1.00 88.19 263 GLY A CA 1
ATOM 2130 C C . GLY A 1 263 ? 7.405 8.437 12.795 1.00 88.19 263 GLY A C 1
ATOM 2131 O O . GLY A 1 263 ? 8.041 7.452 13.179 1.00 88.19 263 GLY A O 1
ATOM 2132 N N . LEU A 1 264 ? 7.300 8.742 11.501 1.00 89.62 264 LEU A N 1
ATOM 2133 C CA . LEU A 1 264 ? 7.992 8.038 10.426 1.00 89.62 264 LEU A CA 1
ATOM 2134 C C . LEU A 1 264 ? 9.381 8.633 10.187 1.00 89.62 264 LEU A C 1
ATOM 2136 O O . LEU A 1 264 ? 9.558 9.845 10.107 1.00 89.62 264 LEU A O 1
ATOM 2140 N N . SER A 1 265 ? 10.374 7.761 9.996 1.00 87.75 265 SER A N 1
ATOM 2141 C CA . SER A 1 265 ? 11.699 8.190 9.543 1.00 87.75 265 SER A CA 1
ATOM 2142 C C . SER A 1 265 ? 11.696 8.421 8.033 1.00 87.75 265 SER A C 1
ATOM 2144 O O . SER A 1 265 ? 11.410 7.503 7.259 1.00 87.75 265 SER A O 1
ATOM 2146 N N . PHE A 1 266 ? 12.058 9.637 7.626 1.00 87.75 266 PHE A N 1
ATOM 2147 C CA . PHE A 1 266 ? 12.134 10.059 6.225 1.00 87.75 266 PHE A CA 1
ATOM 2148 C C . PHE A 1 266 ? 13.570 10.249 5.710 1.00 87.75 266 PHE A C 1
ATOM 2150 O O . PHE A 1 266 ? 13.778 10.504 4.526 1.00 87.75 266 PHE A O 1
ATOM 2157 N N . GLN A 1 267 ? 14.582 10.077 6.571 1.00 85.44 267 GLN A N 1
ATOM 2158 C CA . GLN A 1 267 ? 15.990 10.389 6.269 1.00 85.44 267 GLN A CA 1
ATOM 2159 C C . GLN A 1 267 ? 16.555 9.628 5.058 1.00 85.44 267 GLN A C 1
ATOM 2161 O O . GLN A 1 267 ? 17.452 10.120 4.378 1.00 85.44 267 GLN A O 1
ATOM 2166 N N . LEU A 1 268 ? 16.033 8.429 4.781 1.00 89.56 268 LEU A N 1
ATOM 2167 C CA . LEU A 1 268 ? 16.540 7.542 3.730 1.00 89.56 268 LEU A CA 1
ATOM 2168 C C . LEU A 1 268 ? 15.674 7.521 2.465 1.00 89.56 268 LEU A C 1
ATOM 2170 O O . LEU A 1 268 ? 16.012 6.807 1.523 1.00 89.56 268 LEU A O 1
ATOM 2174 N N . TRP A 1 269 ? 14.569 8.273 2.401 1.00 92.25 269 TRP A N 1
ATOM 2175 C CA . TRP A 1 269 ? 13.676 8.217 1.237 1.00 92.25 269 TRP A CA 1
ATOM 2176 C C . TRP A 1 269 ? 14.376 8.673 -0.042 1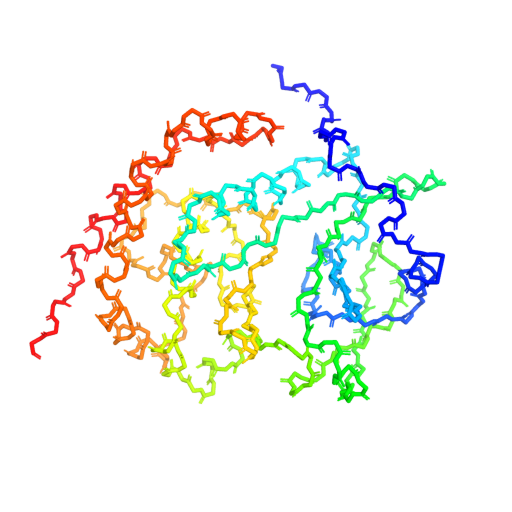.00 92.25 269 TRP A C 1
ATOM 2178 O O . TRP A 1 269 ? 14.361 7.937 -1.023 1.00 92.25 269 TRP A O 1
ATOM 2188 N N . GLY A 1 270 ? 15.086 9.806 -0.006 1.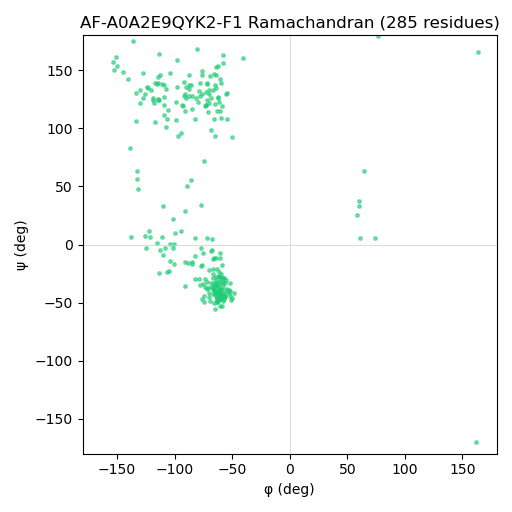00 92.19 270 GLY A N 1
ATOM 2189 C CA . GLY A 1 270 ? 15.850 10.290 -1.162 1.00 92.19 270 GLY A CA 1
ATOM 2190 C C . GLY A 1 270 ? 16.930 9.302 -1.620 1.00 92.19 270 GLY A C 1
ATOM 2191 O O . GLY A 1 270 ? 17.082 9.067 -2.814 1.00 92.19 270 GLY A O 1
ATOM 2192 N N . GLN A 1 271 ? 17.619 8.643 -0.680 1.00 91.56 271 GLN A N 1
ATOM 2193 C CA . GLN A 1 271 ? 18.613 7.610 -1.005 1.00 91.56 271 GLN A CA 1
ATOM 2194 C C . GLN A 1 271 ? 17.967 6.393 -1.678 1.00 91.56 271 GLN A C 1
ATOM 2196 O O . GLN A 1 271 ? 18.503 5.867 -2.649 1.00 91.56 271 GLN A O 1
ATOM 2201 N N . ARG A 1 272 ? 16.791 5.966 -1.204 1.00 91.19 272 ARG A N 1
ATOM 2202 C CA . ARG A 1 272 ? 16.029 4.861 -1.803 1.00 91.19 272 ARG A CA 1
ATOM 2203 C C . ARG A 1 272 ? 15.522 5.207 -3.197 1.00 91.19 272 ARG A C 1
ATOM 2205 O O . ARG A 1 272 ? 15.639 4.374 -4.088 1.00 91.19 272 ARG A O 1
ATOM 2212 N N . VAL A 1 273 ? 15.017 6.424 -3.403 1.00 94.19 273 VAL A N 1
ATOM 2213 C CA . VAL A 1 273 ? 14.602 6.902 -4.731 1.00 94.19 273 VAL A CA 1
ATOM 2214 C C . VAL A 1 273 ? 15.799 6.940 -5.682 1.00 94.19 273 VAL A C 1
ATOM 2216 O O . VAL A 1 273 ? 15.730 6.366 -6.768 1.00 94.19 273 VAL A O 1
ATOM 2219 N N . ALA A 1 274 ? 16.925 7.523 -5.259 1.00 92.44 274 ALA A N 1
ATOM 2220 C CA . ALA A 1 274 ? 18.154 7.556 -6.051 1.00 92.44 274 ALA A CA 1
ATOM 2221 C C . ALA A 1 274 ? 18.639 6.144 -6.412 1.00 92.44 274 ALA A C 1
ATOM 2223 O O . ALA A 1 274 ? 18.981 5.877 -7.564 1.00 92.44 274 ALA A O 1
ATOM 2224 N N . ARG A 1 275 ? 18.586 5.212 -5.453 1.00 91.38 275 ARG A N 1
ATOM 2225 C CA . ARG A 1 275 ? 18.930 3.809 -5.687 1.00 91.38 275 ARG A CA 1
ATOM 2226 C C . ARG A 1 275 ? 17.999 3.152 -6.699 1.00 91.38 275 ARG A C 1
ATOM 2228 O O . ARG A 1 275 ? 18.471 2.470 -7.601 1.00 91.38 275 ARG A O 1
ATOM 2235 N N . MET A 1 276 ? 16.689 3.359 -6.584 1.00 92.38 276 MET A N 1
ATOM 2236 C CA . MET A 1 276 ? 15.735 2.819 -7.555 1.00 92.38 276 MET A CA 1
ATOM 2237 C C . MET A 1 276 ? 15.998 3.350 -8.957 1.00 92.38 276 MET A C 1
ATOM 2239 O O . MET A 1 276 ? 15.963 2.561 -9.893 1.00 92.38 276 MET A O 1
ATOM 2243 N N . LYS A 1 277 ? 16.315 4.643 -9.105 1.00 92.88 277 LYS A N 1
ATOM 2244 C CA . LYS A 1 277 ? 16.712 5.230 -10.393 1.00 92.88 277 LYS A CA 1
ATOM 2245 C C . LYS A 1 277 ? 17.965 4.556 -10.953 1.00 92.88 277 LYS A C 1
ATOM 2247 O O . LYS A 1 277 ? 17.971 4.151 -12.107 1.00 92.88 277 LYS A O 1
ATOM 2252 N N . GLU A 1 278 ? 18.996 4.359 -10.136 1.00 92.12 278 GLU A N 1
ATOM 2253 C CA . GLU A 1 278 ? 20.226 3.674 -10.561 1.00 92.12 278 GLU A CA 1
ATOM 2254 C C . GLU A 1 278 ? 19.953 2.253 -11.084 1.00 92.12 278 GLU A C 1
ATOM 2256 O O . GLU A 1 278 ? 20.476 1.861 -12.127 1.00 92.12 278 GLU A O 1
ATOM 2261 N N . VAL A 1 279 ? 19.115 1.482 -10.384 1.00 90.81 279 VAL A N 1
ATOM 2262 C CA . VAL A 1 279 ? 18.732 0.130 -10.818 1.00 90.81 279 VAL A CA 1
ATOM 2263 C C . VAL A 1 279 ? 17.784 0.192 -12.027 1.00 90.81 279 VAL A C 1
ATOM 2265 O O . VAL A 1 279 ? 17.842 -0.676 -12.896 1.00 90.81 279 VAL A O 1
ATOM 2268 N N . PHE A 1 280 ? 16.931 1.219 -12.134 1.00 91.00 280 PHE A N 1
ATOM 2269 C CA . PHE A 1 280 ? 16.049 1.460 -13.285 1.00 91.00 280 PHE A CA 1
ATOM 2270 C C . PHE A 1 280 ? 16.825 1.591 -14.589 1.00 91.00 280 PHE A C 1
ATOM 2272 O O . PHE A 1 280 ? 16.505 0.926 -15.571 1.00 91.00 280 PHE A O 1
ATOM 2279 N N . GLU A 1 281 ? 17.878 2.407 -14.586 1.00 88.56 281 GLU A N 1
ATOM 2280 C CA . GLU A 1 281 ? 18.664 2.684 -15.789 1.00 88.56 281 GLU A CA 1
ATOM 2281 C C . GLU A 1 281 ? 19.424 1.453 -16.296 1.00 88.56 281 GLU A C 1
ATOM 2283 O O . GLU A 1 281 ? 19.743 1.358 -17.478 1.00 88.56 281 GLU A O 1
ATOM 2288 N N . ARG A 1 282 ? 19.657 0.464 -15.426 1.00 87.94 282 ARG A N 1
ATOM 2289 C CA . ARG A 1 282 ? 20.275 -0.820 -15.790 1.00 87.94 282 ARG A CA 1
ATOM 2290 C C . ARG A 1 282 ? 19.295 -1.829 -16.379 1.00 87.94 282 ARG A C 1
ATOM 2292 O O . ARG A 1 282 ? 19.739 -2.875 -16.850 1.00 87.94 282 ARG A O 1
ATOM 2299 N N . LEU A 1 283 ? 17.984 -1.571 -16.329 1.00 81.44 283 LEU A N 1
ATOM 2300 C CA . LEU A 1 283 ? 17.010 -2.473 -16.936 1.00 81.44 283 LEU A CA 1
ATOM 2301 C C . LEU A 1 283 ? 17.269 -2.539 -18.446 1.00 81.44 283 LEU A C 1
ATOM 2303 O O . LEU A 1 283 ? 17.270 -1.482 -19.087 1.00 81.44 283 LEU A O 1
ATOM 2307 N N . PRO A 1 284 ? 17.450 -3.745 -19.017 1.00 72.62 284 PRO A N 1
ATOM 2308 C CA . PRO A 1 284 ? 17.765 -3.904 -20.431 1.00 72.62 284 PRO A CA 1
ATOM 2309 C C . PRO A 1 284 ? 16.697 -3.204 -21.265 1.00 72.62 284 PRO A C 1
ATOM 2311 O O . PRO A 1 284 ? 15.512 -3.403 -21.022 1.00 72.62 284 PRO A O 1
ATOM 2314 N N . VAL A 1 285 ? 17.096 -2.355 -22.205 1.00 70.00 285 VAL A N 1
ATOM 2315 C CA . VAL A 1 285 ? 16.154 -1.777 -23.168 1.00 70.00 285 VAL A CA 1
ATOM 2316 C C . VAL A 1 285 ? 15.783 -2.913 -24.117 1.00 70.00 285 VAL A C 1
ATOM 2318 O O . VAL A 1 285 ? 16.680 -3.574 -24.632 1.00 70.00 285 VAL A O 1
ATOM 2321 N N . GLY A 1 286 ? 14.492 -3.216 -24.265 1.00 57.66 286 GLY A N 1
ATOM 2322 C CA . GLY A 1 286 ? 14.063 -4.219 -25.240 1.00 57.66 286 GLY A CA 1
ATOM 2323 C C . GLY A 1 286 ? 14.510 -3.790 -26.638 1.00 57.66 286 GLY A C 1
ATOM 2324 O O . GLY A 1 286 ? 14.130 -2.704 -27.072 1.00 57.66 286 GLY A O 1
ATOM 2325 N N . GLU A 1 287 ? 15.348 -4.604 -27.282 1.00 42.53 287 GLU A N 1
ATOM 2326 C CA . GLU A 1 287 ? 15.627 -4.529 -28.724 1.00 42.53 287 GLU A CA 1
ATOM 2327 C C . GLU A 1 287 ? 14.463 -5.117 -29.530 1.00 42.53 287 GLU A C 1
ATOM 2329 O O . GLU A 1 287 ? 13.898 -6.149 -29.089 1.00 42.53 287 GLU A O 1
#

Nearest PDB structures (foldseek):
  4hnd-assembly1_B  TM=3.781E-01  e=4.395E-03  Homo sapiens
  8pta-assembly2_B  TM=5.361E-01  e=1.610E-01  Homo sapiens
  8qji-assembly1_A  TM=3.974E-01  e=4.959E-01  Homo sapiens
  7nfc-assembly1_F  TM=2.866E-01  e=2.386E-01  Homo sapiens
  3m1s-assembly1_A  TM=3.749E-01  e=1.616E+00  Homo sapiens

Radius of gyration: 19.02 Å; Cα contacts (8 Å, |Δi|>4): 462; chains: 1; bounding box: 48×43×56 Å

Mean predicted aligned error: 8.74 Å

pLDDT: mean 76.65, std 16.43, range [29.56, 95.06]

Solvent-accessible surface area (backbone atoms only — not comparable to full-atom values): 16144 Å² total; per-residue (Å²): 137,83,78,75,80,69,70,64,69,90,38,55,44,86,79,73,62,52,73,66,56,48,51,43,72,71,41,58,50,42,52,27,78,56,86,54,93,48,94,86,50,58,48,37,34,62,53,78,57,30,36,38,38,36,79,37,49,50,94,83,36,25,73,38,52,25,32,33,37,36,52,20,48,49,44,43,74,65,39,45,90,92,51,42,30,38,39,59,56,47,32,36,32,72,44,78,96,78,58,36,30,32,37,39,24,82,36,88,40,68,86,85,58,74,88,56,68,40,80,39,87,42,86,43,86,43,96,87,75,49,83,30,45,35,31,37,59,44,83,87,35,70,56,45,40,49,42,42,66,47,35,74,78,39,41,63,56,51,65,81,33,61,28,55,54,54,45,30,53,50,31,42,50,72,35,30,27,62,29,46,48,76,37,27,29,30,32,77,90,58,76,37,27,34,52,55,73,44,47,42,66,40,79,87,65,98,81,69,83,44,73,51,59,53,38,24,67,59,70,73,58,78,89,43,44,66,41,51,55,52,29,51,60,77,36,41,69,60,54,50,53,51,52,52,49,44,66,68,43,64,79,28,71,66,44,47,53,46,26,60,72,31,73,48,87,64,89,56,33,66,59,43,47,53,49,50,51,60,50,53,74,66,53,79,76,87,127

Sequence (287 aa):
MVDEAYIPKKWFVEDGLCEDELRMLHADVGTVAQKCTGKAKKPVFLFPDKIVKGPWRPEREHQRINRELGRSELMACWSLPEYPSTVLQPSCFAEIPTGDVYLVWPALYPSEQAEKWVFQPVCRNVSAVGPRQLRVVERASTGVIRVSDHVKKQPRYLFEHPECWEHLMHRYVLQAGDSGLHNMLIRPSDRRCIGIDYDENRKDDAHCDDWFEMMFKAKPAKSIMPALLESLQVHREHLRVVLTRLEESCASKECQAIAEAHGLSFQLWGQRVARMKEVFERLPVGE

Foldseek 3Di:
DPDALDDPPVLEDDPLDDPVRVVQLLDLEFEFQDDPPDLPAFTWGDDLFKIKTDFDQSRPCSLLVLQQQLLLVLLQVLADPVAGQDRFRWGWYADVVPRTIMTMGGDPAPNPQLPDWAWDWDFDDRVPSHRHTYIYTDPPRRQKDQQVVCCVVPVLPLLVRLSLVLVLLSLLLQQQQQFDSRQWIARPVPRHIYGGRRSDGRDDDVDDLAPQVSRHNDRDDPVSVVSVLVSCQSCLVVVVVSLVSQLVPLPDPVSVVSCVSSVGDSPCSNVSSVSVVVSSVVRDNDD